Protein 4Z79 (pdb70)

Sequence (173 aa):
APSIFDDEPLERVKNNDPEEMTEEVNVNNSDDCITNNEILVRFTEALEFNTVVKKLFALANTRRADDHHVAFAIAIMLKANKKTITSLNLDSNHITGKGILAIFRALLQNNTLTELRFHNQRHICGGKKTEMMEIAKLLKENTTLLKLGYHFEELAGPRMTVTNLLSSRNMDKQRQKRLQEQRQAQ

Solvent-accessible surface area: 9555 Å² total; per-residue (Å²): 146,122,43,131,16,45,126,36,3,70,80,2,118,114,54,32,101,139,20,63,91,2,84,14,42,99,25,108,90,8,66,55,130,16,0,38,99,0,0,104,17,0,37,164,5,96,24,0,105,37,0,2,0,9,78,2,125,0,36,21,131,0,0,60,12,0,6,95,0,1,93,30,2,127,17,0,53,21,0,18,2,11,42,2,56,2,57,8,139,0,5,20,18,2,2,119,0,4,83,116,11,109,36,0,44,43,1,87,3,37,120,25,149,119,135,23,21,22,175,16,1,102,55,0,9,144,18,1,117,120,6,40,19,0,37,130,21,15,36,154,13,112,69,44,40,13,100,114,60,5,84,100,9,21,50,72,0,92,91,96,29,133,116,121,127,64,123,129,103,162,146,90,180

Organism: Homo sapiens (NCBI:txid9606)

CATH classification: 3.80.10.10

InterPro domains:
  IPR003124 WH2 domain [PF02205] (572-597)
  IPR003124 WH2 domain [PS51082] (574-593)
  IPR003124 WH2 domain [SM00246] (574-593)
  IPR004934 Tropomodulin [PF03250] (13-85)
  IPR004934 Tropomodulin [PTHR10901] (5-593)
  IPR032675 Leucine-rich repeat domain superfamily [G3DSA:3.80.10.10] (299-486)

GO terms:
  GO:0030016 myofibril (C, IDA)
  GO:0045010 actin nucleation (P, IDA)
  GO:0030838 positive regulation of actin filament polymerization (P, IDA)
  GO:0016020 membrane (C, TAS)
  GO:0005829 cytosol (C, TAS)

Radius of gyration: 16.51 Å; Cα contacts (8 Å, |Δi|>4): 316; chains: 1; bounding box: 48×23×50 Å

Nearest PDB structures (foldseek):
  4z79-assembly1_A  TM=1.006E+00  e=4.895E-31  Homo sapiens
  4z8g-assembly1_A  TM=9.640E-01  e=6.103E-24  Homo sapiens
  5wfn-assembly2_D  TM=9.658E-01  e=4.009E-21  Homo sapiens
  1io0-assembly1_A  TM=9.662E-01  e=2.633E-18  Gallus gallus
  4pki-assembly1_G  TM=9.624E-01  e=5.307E-17  Homo sapiens

B-factor: mean 19.29, std 11.88, range [5.64, 80.94]

Secondary structure (DSSP, 8-state):
---TTHHHHHHHHTT-TT--EEE-TT-TT--HHHHHHHHHHHTT-SS--EEE-TTS---HHHHHHHHHHHHH-SS--EEE-TTS---HHHHHHHHHHGGG-SS--EEE-TT-SS---HHHHHHHHHHHTT-S---EEE---SSHHHHHHHHHHHHHHHHHHHHHHHHHHHHT-

Structure (mmCIF, N/CA/C/O backbone):
data_4Z79
#
_entry.id   4Z79
#
_cell.length_a   49.019
_cell.length_b   52.192
_cell.length_c   75.890
_cell.angle_alpha   90.00
_cell.angle_beta   90.00
_cell.angle_gamma   90.00
#
_symmetry.space_group_name_H-M   'P 21 21 21'
#
loop_
_entity.id
_entity.type
_entity.pdbx_description
1 polymer 'Leiomodin-1 Actin-Binding Site 2 (ABS2)'
2 non-polymer GLYCEROL
3 non-polymer 'CHLORIDE ION'
4 non-polymer 'SODIUM ION'
5 water water
#
loop_
_atom_site.group_PDB
_atom_site.id
_atom_site.type_symbol
_atom_site.label_atom_id
_atom_site.label_alt_id
_atom_site.label_comp_id
_atom_site.label_asym_id
_atom_site.label_entity_id
_atom_site.label_seq_id
_atom_site.pdbx_PDB_ins_code
_atom_site.Cartn_x
_atom_site.Cartn_y
_atom_site.Cartn_z
_atom_site.occupancy
_atom_site.B_iso_or_equiv
_atom_site.auth_seq_id
_atom_site.auth_comp_id
_atom_site.auth_asym_id
_atom_site.auth_atom_id
_atom_site.pdbx_PDB_model_num
ATOM 1 N N . ALA A 1 16 ? -19.582 -18.012 -30.791 1.00 53.98 314 ALA A N 1
ATOM 2 C CA . ALA A 1 16 ? -18.896 -19.271 -31.064 1.00 50.51 314 ALA A CA 1
ATOM 3 C C . ALA A 1 16 ? -18.109 -19.731 -29.837 1.00 45.36 314 ALA A C 1
ATOM 4 O O . ALA A 1 16 ? -16.904 -19.488 -29.745 1.00 51.42 314 ALA A O 1
ATOM 10 N N . PRO A 1 17 ? -18.788 -20.398 -28.886 1.00 46.18 315 PRO A N 1
ATOM 11 C CA . PRO A 1 17 ? -18.140 -20.817 -27.633 1.00 42.24 315 PRO A CA 1
ATOM 12 C C . PRO A 1 17 ? -17.129 -21.944 -27.836 1.00 32.92 315 PRO A C 1
ATOM 13 O O . PRO A 1 17 ? -17.499 -22.998 -28.347 1.00 40.34 315 PRO A O 1
ATOM 24 N N . SER A 1 18 ? -15.879 -21.730 -27.437 1.00 27.14 316 SER A N 1
ATOM 25 C CA . SER A 1 18 ? -14.855 -22.756 -27.597 1.00 24.19 316 SER A CA 1
ATOM 26 C C . SER A 1 18 ? -14.827 -23.671 -26.377 1.00 24.50 316 SER A C 1
ATOM 27 O O . SER A 1 18 ? -15.493 -23.413 -25.378 1.00 16.79 316 SER A O 1
ATOM 35 N N . ILE A 1 19 ? -14.039 -24.736 -26.462 1.00 17.82 317 ILE A N 1
ATOM 36 C CA . ILE A 1 19 ? -13.886 -25.648 -25.351 1.00 12.99 317 ILE A CA 1
ATOM 37 C C . ILE A 1 19 ? -13.156 -25.000 -24.171 1.00 12.93 317 ILE A C 1
ATOM 38 O O . ILE A 1 19 ? -13.102 -25.577 -23.093 1.00 16.28 317 ILE A O 1
ATOM 54 N N . PHE A 1 20 ? -12.610 -23.806 -24.369 1.00 12.34 318 PHE A N 1
ATOM 55 C CA . PHE A 1 20 ? -11.897 -23.105 -23.293 1.00 10.90 318 PHE A CA 1
ATOM 56 C C . PHE A 1 20 ? -12.781 -22.140 -22.525 1.00 12.37 318 PHE A C 1
ATOM 57 O O . PHE A 1 20 ? -12.339 -21.539 -21.559 1.00 11.87 318 PHE A O 1
ATOM 74 N N . ASP A 1 21 ? -14.041 -22.032 -22.926 1.00 15.09 319 ASP A N 1
ATOM 75 C CA A ASP A 1 21 ? -14.926 -21.064 -22.303 0.36 14.94 319 ASP A CA 1
ATOM 76 C CA B ASP A 1 21 ? -14.987 -21.093 -22.333 0.64 14.80 319 ASP A CA 1
ATOM 77 C C . ASP A 1 21 ? -15.133 -21.338 -20.821 1.00 12.07 319 ASP A C 1
ATOM 78 O O . ASP A 1 21 ? -15.007 -20.418 -20.000 1.00 12.91 319 ASP A O 1
ATOM 95 N N . GLU A 1 22 ? -15.402 -22.584 -20.460 1.00 13.59 320 GLU A N 1
ATOM 96 C CA . GLU A 1 22 ? -15.651 -22.897 -19.053 1.00 14.89 320 GLU A CA 1
ATOM 97 C C . GLU A 1 22 ? -14.414 -22.688 -18.182 1.00 11.80 320 GLU A C 1
ATOM 98 O O . GLU A 1 22 ? -14.517 -22.026 -17.152 1.00 13.24 320 GLU A O 1
ATOM 110 N N . PRO A 1 23 ? -13.245 -23.232 -18.591 1.00 11.89 321 PRO A N 1
ATOM 111 C CA . PRO A 1 23 ? -12.089 -22.976 -17.725 1.00 13.59 321 PRO A CA 1
ATOM 112 C C . PRO A 1 23 ? -11.739 -21.501 -17.648 1.00 9.26 321 PRO A C 1
ATOM 113 O O . PRO A 1 23 ? -11.364 -21.037 -16.578 1.00 11.55 321 PRO A O 1
ATOM 124 N N . LEU A 1 24 ? -11.858 -20.770 -18.745 1.00 9.47 322 LEU A N 1
ATOM 125 C CA . LEU A 1 24 ? -11.591 -19.345 -18.703 1.00 11.38 322 LEU A CA 1
ATOM 126 C C . LEU A 1 24 ? -12.534 -18.657 -17.729 1.00 12.34 322 LEU A C 1
ATOM 127 O O . LEU A 1 24 ? -12.118 -17.861 -16.911 1.00 12.48 322 LEU A O 1
ATOM 143 N N . GLU A 1 25 ? -13.824 -18.973 -17.806 1.00 13.48 323 GLU A N 1
ATOM 144 C CA . GLU A 1 25 ? -14.764 -18.312 -16.916 1.00 13.90 323 GLU A CA 1
ATOM 145 C C . GLU A 1 25 ? -14.570 -18.737 -15.447 1.00 10.62 323 GLU A C 1
ATOM 146 O O . GLU A 1 25 ? -14.801 -17.940 -14.561 1.00 13.91 323 GLU A O 1
ATOM 158 N N . ARG A 1 26 ? -14.103 -19.949 -15.171 1.00 10.75 324 ARG A N 1
ATOM 159 C CA . ARG A 1 26 ? -13.742 -20.305 -13.806 1.00 10.56 324 ARG A CA 1
ATOM 160 C C . ARG A 1 26 ? -12.598 -19.437 -13.261 1.00 10.58 324 ARG A C 1
ATOM 161 O O . ARG A 1 26 ? -12.620 -19.017 -12.117 1.00 12.90 324 ARG A O 1
ATOM 182 N N . VAL A 1 27 ? -11.595 -19.177 -14.077 1.00 9.22 325 VAL A N 1
ATOM 183 C CA . VAL A 1 27 ? -10.550 -18.263 -13.654 1.00 9.85 325 VAL A CA 1
ATOM 184 C C . VAL A 1 27 ? -11.124 -16.866 -13.377 1.00 9.58 325 VAL A C 1
ATOM 185 O O . VAL A 1 27 ? -10.789 -16.207 -12.379 1.00 10.66 325 VAL A O 1
ATOM 198 N N . LYS A 1 28 ? -11.978 -16.398 -14.275 1.00 8.82 326 LYS A N 1
ATOM 199 C CA . LYS A 1 28 ? -12.549 -15.064 -14.150 1.00 9.13 326 LYS A CA 1
ATOM 200 C C . LYS A 1 28 ? -13.417 -14.923 -12.892 1.00 11.58 326 LYS A C 1
ATOM 201 O O . LYS A 1 28 ? -13.522 -13.827 -12.317 1.00 11.36 326 LYS A O 1
ATOM 220 N N . ASN A 1 29 ? -14.029 -16.036 -12.477 1.00 11.94 327 ASN A N 1
ATOM 221 C CA . ASN A 1 29 ? -14.864 -16.097 -11.276 1.00 12.00 327 ASN A CA 1
ATOM 222 C C . ASN A 1 29 ? -14.096 -16.330 -9.995 1.00 14.59 327 ASN A C 1
ATOM 223 O O . ASN A 1 29 ? -14.682 -16.389 -8.924 1.00 16.64 327 ASN A O 1
ATOM 234 N N . ASN A 1 30 ? -12.780 -16.471 -10.087 1.00 13.23 328 ASN A N 1
ATOM 235 C CA . ASN A 1 30 ? -11.972 -16.817 -8.916 1.00 13.96 328 ASN A CA 1
ATOM 236 C C . ASN A 1 30 ? -12.463 -18.108 -8.239 1.00 15.20 328 ASN A C 1
ATOM 237 O O . ASN A 1 30 ? -12.488 -18.218 -7.013 1.00 16.17 328 ASN A O 1
ATOM 248 N N . ASP A 1 31 ? -12.844 -19.071 -9.066 1.00 13.49 329 ASP A N 1
ATOM 249 C CA . ASP A 1 31 ? -13.292 -20.376 -8.601 1.00 15.90 329 ASP A CA 1
ATOM 250 C C . ASP A 1 31 ? -12.233 -20.947 -7.669 1.00 13.07 329 ASP A C 1
ATOM 251 O O . ASP A 1 31 ? -11.105 -21.172 -8.087 1.00 13.31 329 ASP A O 1
ATOM 260 N N . PRO A 1 32 ? -12.567 -21.151 -6.385 1.00 16.06 330 PRO A N 1
ATOM 261 C CA . PRO A 1 32 ? -11.559 -21.638 -5.438 1.00 18.23 330 PRO A CA 1
ATOM 262 C C . PRO A 1 32 ? -11.070 -23.054 -5.742 1.00 16.53 330 PRO A C 1
ATOM 263 O O . PRO A 1 32 ? -10.031 -23.445 -5.204 1.00 20.25 330 PRO A O 1
ATOM 274 N N . GLU A 1 33 ? -11.765 -23.802 -6.591 1.00 18.24 331 GLU A N 1
ATOM 275 C CA A GLU A 1 33 ? -11.314 -25.149 -6.931 0.46 20.76 331 GLU A CA 1
ATOM 276 C CA B GLU A 1 33 ? -11.308 -25.146 -6.931 0.54 20.80 331 GLU A CA 1
ATOM 277 C C . GLU A 1 33 ? -10.476 -25.145 -8.216 1.00 17.49 331 GLU A C 1
ATOM 278 O O . GLU A 1 33 ? -9.900 -26.172 -8.603 1.00 19.91 331 GLU A O 1
ATOM 299 N N . MET A 1 34 ? -10.358 -23.983 -8.859 1.00 14.99 332 MET A N 1
ATOM 300 C CA . MET A 1 34 ? -9.546 -23.866 -10.083 1.00 13.96 332 MET A CA 1
ATOM 301 C C . MET A 1 34 ? -8.133 -23.371 -9.708 1.00 13.06 332 MET A C 1
ATOM 302 O O . MET A 1 34 ? -7.833 -22.186 -9.765 1.00 12.80 332 MET A O 1
ATOM 316 N N . THR A 1 35 ? -7.295 -24.301 -9.279 1.00 13.33 333 THR A N 1
ATOM 317 C CA . THR A 1 35 ? -6.020 -23.973 -8.666 1.00 11.70 333 THR A CA 1
ATOM 318 C C . THR A 1 35 ? -4.892 -24.049 -9.668 1.00 9.57 333 THR A C 1
ATOM 319 O O . THR A 1 35 ? -3.749 -23.715 -9.349 1.00 11.74 333 THR A O 1
ATOM 330 N N . GLU A 1 36 ? -5.208 -24.489 -10.874 1.00 12.09 334 GLU A N 1
ATOM 331 C CA A GLU A 1 36 ? -4.213 -24.573 -11.946 0.52 14.30 334 GLU A CA 1
ATOM 332 C CA B GLU A 1 36 ? -4.215 -24.563 -11.937 0.48 14.37 334 GLU A CA 1
ATOM 333 C C . GLU A 1 36 ? -4.854 -24.233 -13.264 1.00 12.34 334 GLU A C 1
ATOM 334 O O . GLU A 1 36 ? -6.018 -24.536 -13.487 1.00 14.04 334 GLU A O 1
ATOM 355 N N . VAL A 1 37 ? -4.083 -23.625 -14.146 1.00 8.28 335 VAL A N 1
ATOM 356 C CA . VAL A 1 37 ? -4.478 -23.502 -15.531 1.00 7.76 335 VAL A CA 1
ATOM 357 C C . VAL A 1 37 ? -3.386 -24.233 -16.304 1.00 9.51 335 VAL A C 1
ATOM 358 O O . VAL A 1 37 ? -2.231 -23.769 -16.325 1.00 10.95 335 VAL A O 1
ATOM 371 N N . ASN A 1 38 ? -3.706 -25.422 -16.806 1.00 9.41 336 ASN A N 1
ATOM 372 C CA . ASN A 1 38 ? -2.747 -26.180 -17.621 1.00 6.86 336 ASN A CA 1
ATOM 373 C C . ASN A 1 38 ? -3.365 -26.462 -18.985 1.00 8.06 336 ASN A C 1
ATOM 374 O O . ASN A 1 38 ? -4.225 -27.330 -19.133 1.00 10.17 336 ASN A O 1
ATOM 385 N N . VAL A 1 39 ? -2.921 -25.695 -19.974 1.00 7.33 337 VAL A N 1
ATOM 386 C CA . VAL A 1 39 ? -3.386 -25.845 -21.331 1.00 8.73 337 VAL A CA 1
ATOM 387 C C . VAL A 1 39 ? -2.249 -26.363 -22.203 1.00 8.63 337 VAL A C 1
ATOM 388 O O . VAL A 1 39 ? -2.351 -26.283 -23.403 1.00 8.27 337 VAL A O 1
ATOM 401 N N . ASN A 1 40 ? -1.219 -26.951 -21.582 1.00 6.94 338 ASN A N 1
ATOM 402 C CA . ASN A 1 40 ? -0.109 -27.568 -22.347 1.00 7.74 338 ASN A CA 1
ATOM 403 C C . ASN A 1 40 ? -0.618 -28.414 -23.495 1.00 10.03 338 ASN A C 1
ATOM 404 O O . ASN A 1 40 ? -1.518 -29.216 -23.281 1.00 7.93 338 ASN A O 1
ATOM 415 N N . ASN A 1 41 ? -0.006 -28.264 -24.670 1.00 8.46 339 ASN A N 1
ATOM 416 C CA . ASN A 1 41 ? -0.228 -29.138 -25.819 1.00 8.19 339 ASN A CA 1
ATOM 417 C C . ASN A 1 41 ? -1.570 -28.934 -26.505 1.00 9.25 339 ASN A C 1
ATOM 418 O O . ASN A 1 41 ? -1.952 -29.696 -27.377 1.00 12.12 339 ASN A O 1
ATOM 429 N N . SER A 1 42 ? -2.283 -27.880 -26.151 1.00 8.83 340 SER A N 1
ATOM 430 C CA . SER A 1 42 ? -3.619 -27.678 -26.706 1.00 12.71 340 SER A CA 1
ATOM 431 C C . SER A 1 42 ? -3.542 -27.259 -28.170 1.00 15.09 340 SER A C 1
ATOM 432 O O . SER A 1 42 ? -3.235 -26.112 -28.487 1.00 17.07 340 SER A O 1
ATOM 440 N N A ASP A 1 43 ? -3.841 -28.190 -29.068 0.53 15.57 341 ASP A N 1
ATOM 441 N N B ASP A 1 43 ? -3.837 -28.189 -29.072 0.47 15.57 341 ASP A N 1
ATOM 442 C CA A ASP A 1 43 ? -3.774 -27.885 -30.484 0.53 18.41 341 ASP A CA 1
ATOM 443 C CA B ASP A 1 43 ? -3.778 -27.879 -30.492 0.47 18.42 341 ASP A CA 1
ATOM 444 C C A ASP A 1 43 ? -4.891 -26.906 -30.861 0.53 22.54 341 ASP A C 1
ATOM 445 C C B ASP A 1 43 ? -4.904 -26.915 -30.874 0.47 22.14 341 ASP A C 1
ATOM 446 O O A ASP A 1 43 ? -4.756 -26.165 -31.830 0.53 25.61 341 ASP A O 1
ATOM 447 O O B ASP A 1 43 ? -4.792 -26.192 -31.861 0.47 25.71 341 ASP A O 1
ATOM 464 N N . CYS A 1 44 ? -5.973 -26.899 -30.076 1.00 16.70 342 CYS A N 1
ATOM 465 C CA . CYS A 1 44 ? -7.151 -26.062 -30.359 1.00 21.06 342 CYS A CA 1
ATOM 466 C C . CYS A 1 44 ? -7.020 -24.615 -29.883 1.00 21.94 342 CYS A C 1
ATOM 467 O O . CYS A 1 44 ? -7.827 -23.756 -30.246 1.00 19.82 342 CYS A O 1
ATOM 476 N N . ILE A 1 45 ? -6.035 -24.336 -29.046 1.00 13.62 343 ILE A N 1
ATOM 477 C CA . ILE A 1 45 ? -5.966 -23.005 -28.445 1.00 12.09 343 ILE A CA 1
ATOM 478 C C . ILE A 1 45 ? -5.328 -21.997 -29.396 1.00 15.92 343 ILE A C 1
ATOM 479 O O . ILE A 1 45 ? -4.565 -22.338 -30.298 1.00 17.06 343 ILE A O 1
ATOM 495 N N . THR A 1 46 ? -5.648 -20.730 -29.185 1.00 14.14 344 THR A N 1
ATOM 496 C CA . THR A 1 46 ? -5.142 -19.643 -29.998 1.00 15.36 344 THR A CA 1
ATOM 497 C C . THR A 1 46 ? -4.407 -18.618 -29.150 1.00 14.15 344 THR A C 1
ATOM 498 O O . THR A 1 46 ? -4.539 -18.588 -27.934 1.00 12.26 344 THR A O 1
ATOM 509 N N . ASN A 1 47 ? -3.670 -17.731 -29.787 1.00 14.56 345 ASN A N 1
ATOM 510 C CA A ASN A 1 47 ? -2.932 -16.713 -29.026 0.69 15.44 345 ASN A CA 1
ATOM 511 C CA B ASN A 1 47 ? -2.937 -16.712 -29.067 0.31 16.48 345 ASN A CA 1
ATOM 512 C C . ASN A 1 47 ? -3.930 -15.776 -28.351 1.00 13.06 345 ASN A C 1
ATOM 513 O O . ASN A 1 47 ? -3.702 -15.332 -27.226 1.00 13.13 345 ASN A O 1
ATOM 532 N N . GLU A 1 48 ? -5.054 -15.494 -28.999 1.00 13.97 346 GLU A N 1
ATOM 533 C CA . GLU A 1 48 ? -6.071 -14.661 -28.365 1.00 12.21 346 GLU A CA 1
ATOM 534 C C . GLU A 1 48 ? -6.605 -15.313 -27.080 1.00 12.49 346 GLU A C 1
ATOM 535 O O . GLU A 1 48 ? -6.792 -14.634 -26.062 1.00 12.32 346 GLU A O 1
ATOM 547 N N . ILE A 1 49 ? -6.887 -16.614 -27.124 1.00 11.72 347 ILE A N 1
ATOM 548 C CA . ILE A 1 49 ? -7.374 -17.300 -25.930 1.00 10.24 347 ILE A CA 1
ATOM 549 C C . ILE A 1 49 ? -6.277 -17.324 -24.855 1.00 8.93 347 ILE A C 1
ATOM 550 O O . ILE A 1 49 ? -6.571 -17.151 -23.677 1.00 9.41 347 ILE A O 1
ATOM 566 N N . LEU A 1 50 ? -5.020 -17.548 -25.247 1.00 9.63 348 LEU A N 1
ATOM 567 C CA . LEU A 1 50 ? -3.940 -17.484 -24.259 1.00 8.22 348 LEU A CA 1
ATOM 568 C C . LEU A 1 50 ? -3.859 -16.102 -23.572 1.00 6.74 348 LEU A C 1
ATOM 569 O O . LEU A 1 50 ? -3.651 -16.007 -22.364 1.00 7.40 348 LEU A O 1
ATOM 585 N N . VAL A 1 51 ? -4.011 -15.037 -24.351 1.00 7.95 349 VAL A N 1
ATOM 586 C CA . VAL A 1 51 ? -4.041 -13.691 -23.774 1.00 7.97 349 VAL A CA 1
ATOM 587 C C . VAL A 1 51 ? -5.260 -13.513 -22.863 1.00 8.23 349 VAL A C 1
ATOM 588 O O . VAL A 1 51 ? -5.160 -12.892 -21.799 1.00 8.39 349 VAL A O 1
ATOM 601 N N . ARG A 1 52 ? -6.403 -14.054 -23.266 1.00 8.37 350 ARG A N 1
ATOM 602 C CA . ARG A 1 52 ? -7.582 -13.974 -22.400 1.00 9.76 350 ARG A CA 1
ATOM 603 C C . ARG A 1 52 ? -7.378 -14.672 -21.046 1.00 7.64 350 ARG A C 1
ATOM 604 O O . ARG A 1 52 ? -7.717 -14.129 -19.991 1.00 10.57 350 ARG A O 1
ATOM 625 N N . PHE A 1 53 ? -6.782 -15.864 -21.061 1.00 7.04 351 PHE A N 1
ATOM 626 C CA . PHE A 1 53 ? -6.426 -16.519 -19.814 1.00 6.67 351 PHE A CA 1
ATOM 627 C C . PHE A 1 53 ? -5.466 -15.649 -18.999 1.00 7.15 351 PHE A C 1
ATOM 628 O O . PHE A 1 53 ? -5.596 -15.531 -17.800 1.00 6.91 351 PHE A O 1
ATOM 645 N N . THR A 1 54 ? -4.474 -15.073 -19.669 1.00 6.13 352 THR A N 1
ATOM 646 C CA . THR A 1 54 ? -3.475 -14.253 -19.003 1.00 6.19 352 THR A CA 1
ATOM 647 C C . THR A 1 54 ? -4.104 -13.041 -18.330 1.00 6.06 352 THR A C 1
ATOM 648 O O . THR A 1 54 ? -3.846 -12.760 -17.159 1.00 7.45 352 THR A O 1
ATOM 659 N N . GLU A 1 55 ? -5.001 -12.363 -19.036 1.00 7.64 353 GLU A N 1
ATOM 660 C CA . GLU A 1 55 ? -5.640 -11.188 -18.450 1.00 9.97 353 GLU A CA 1
ATOM 661 C C . GLU A 1 55 ? -6.578 -11.586 -17.325 1.00 9.42 353 GLU A C 1
ATOM 662 O O . GLU A 1 55 ? -6.706 -10.849 -16.357 1.00 9.50 353 GLU A O 1
ATOM 674 N N . ALA A 1 56 ? -7.201 -12.751 -17.439 1.00 8.28 354 ALA A N 1
ATOM 675 C CA . ALA A 1 56 ? -8.061 -13.264 -16.390 1.00 8.46 354 ALA A CA 1
ATOM 676 C C . ALA A 1 56 ? -7.291 -13.600 -15.123 1.00 8.21 354 ALA A C 1
ATOM 677 O O . ALA A 1 56 ? -7.850 -13.683 -14.036 1.00 8.85 354 ALA A O 1
ATOM 684 N N . LEU A 1 57 ? -5.993 -13.826 -15.263 1.00 8.48 355 LEU A N 1
ATOM 685 C CA . LEU A 1 57 ? -5.174 -14.182 -14.124 1.00 6.98 355 LEU A CA 1
ATOM 686 C C . LEU A 1 57 ? -4.673 -12.968 -13.342 1.00 7.95 355 LEU A C 1
ATOM 687 O O . LEU A 1 57 ? -4.181 -13.117 -12.209 1.00 9.31 355 LEU A O 1
ATOM 703 N N . GLU A 1 58 ? -4.747 -11.762 -13.923 1.00 8.47 356 GLU A N 1
ATOM 704 C CA . GLU A 1 58 ? -4.157 -10.593 -13.269 1.00 8.59 356 GLU A CA 1
ATOM 705 C C . GLU A 1 58 ? -4.673 -10.414 -11.860 1.00 10.09 356 GLU A C 1
ATOM 706 O O . GLU A 1 58 ? -3.883 -10.194 -10.959 1.00 10.41 356 GLU A O 1
ATOM 718 N N . PHE A 1 59 ? -5.988 -10.556 -11.671 1.00 7.08 357 PHE A N 1
ATOM 719 C CA . PHE A 1 59 ? -6.582 -10.382 -10.365 1.00 8.43 357 PHE A CA 1
ATOM 720 C C . PHE A 1 59 ? -7.215 -11.665 -9.802 1.00 7.71 357 PHE A C 1
ATOM 721 O O . PHE A 1 59 ? -7.990 -11.635 -8.856 1.00 10.68 357 PHE A O 1
ATOM 738 N N . ASN A 1 60 ? -6.822 -12.799 -10.352 1.00 8.00 358 ASN A N 1
ATOM 739 C CA . ASN A 1 60 ? -7.177 -14.098 -9.790 1.00 8.43 358 ASN A CA 1
ATOM 740 C C . ASN A 1 60 ? -6.300 -14.384 -8.581 1.00 8.41 358 ASN A C 1
ATOM 741 O O . ASN A 1 60 ? -5.076 -14.157 -8.614 1.00 8.95 358 ASN A O 1
ATOM 752 N N . THR A 1 61 ? -6.908 -14.860 -7.494 1.00 8.56 359 THR A N 1
ATOM 753 C CA . THR A 1 61 ? -6.207 -15.083 -6.241 1.00 9.84 359 THR A CA 1
ATOM 754 C C . THR A 1 61 ? -6.173 -16.551 -5.813 1.00 9.32 359 THR A C 1
ATOM 755 O O . THR A 1 61 ? -5.899 -16.857 -4.643 1.00 12.12 359 THR A O 1
ATOM 766 N N . VAL A 1 62 ? -6.379 -17.451 -6.777 1.00 8.66 360 VAL A N 1
ATOM 767 C CA . VAL A 1 62 ? -6.454 -18.900 -6.525 1.00 8.94 360 VAL A CA 1
ATOM 768 C C . VAL A 1 62 ? -5.402 -19.700 -7.285 1.00 8.80 360 VAL A C 1
ATOM 769 O O . VAL A 1 62 ? -4.741 -20.590 -6.726 1.00 12.15 360 VAL A O 1
ATOM 782 N N . VAL A 1 63 ? -5.251 -19.410 -8.564 1.00 7.70 361 VAL A N 1
ATOM 783 C CA . VAL A 1 63 ? -4.401 -20.236 -9.424 1.00 7.10 361 VAL A CA 1
ATOM 784 C C . VAL A 1 63 ? -2.950 -20.158 -9.009 1.00 7.95 361 VAL A C 1
ATOM 785 O O . VAL A 1 63 ? -2.384 -19.074 -8.910 1.00 8.49 361 VAL A O 1
ATOM 798 N N . LYS A 1 64 ? -2.364 -21.327 -8.798 1.00 7.10 362 LYS A N 1
ATOM 799 C CA A LYS A 1 64 ? -0.957 -21.492 -8.441 0.54 8.81 362 LYS A CA 1
ATOM 800 C CA B LYS A 1 64 ? -0.971 -21.466 -8.445 0.46 7.95 362 LYS A CA 1
ATOM 801 C C . LYS A 1 64 ? 0.025 -21.804 -9.555 1.00 6.93 362 LYS A C 1
ATOM 802 O O . LYS A 1 64 ? 1.216 -21.558 -9.440 1.00 7.72 362 LYS A O 1
ATOM 837 N N . LEU A 1 65 ? -0.512 -22.367 -10.625 1.00 8.67 363 LEU A N 1
ATOM 838 C CA . LEU A 1 65 ? 0.253 -22.820 -11.775 1.00 9.32 363 LEU A CA 1
ATOM 839 C C . LEU A 1 65 ? -0.390 -22.319 -13.048 1.00 7.06 363 LEU A C 1
ATOM 840 O O . LEU A 1 65 ? -1.582 -22.516 -13.240 1.00 8.91 363 LEU A O 1
ATOM 856 N N . PHE A 1 66 ? 0.395 -21.685 -13.913 1.00 5.64 364 PHE A N 1
ATOM 857 C CA . PHE A 1 66 ? -0.033 -21.374 -15.278 1.00 6.93 364 PHE A CA 1
ATOM 858 C C . PHE A 1 66 ? 0.914 -22.080 -16.212 1.00 7.81 364 PHE A C 1
ATOM 859 O O . PHE A 1 66 ? 2.076 -21.722 -16.305 1.00 6.84 364 PHE A O 1
ATOM 876 N N . ALA A 1 67 ? 0.407 -23.115 -16.874 1.00 6.68 365 ALA A N 1
ATOM 877 C CA . ALA A 1 67 ? 1.216 -23.929 -17.786 1.00 5.74 365 ALA A CA 1
ATOM 878 C C . ALA A 1 67 ? 0.613 -23.852 -19.183 1.00 6.37 365 ALA A C 1
ATOM 879 O O . ALA A 1 67 ? -0.585 -24.126 -19.360 1.00 5.97 365 ALA A O 1
ATOM 886 N N . LEU A 1 68 ? 1.416 -23.411 -20.153 1.00 6.97 366 LEU A N 1
ATOM 887 C CA . LEU A 1 68 ? 0.960 -23.232 -21.531 1.00 6.01 366 LEU A CA 1
ATOM 888 C C . LEU A 1 68 ? 2.072 -23.657 -22.470 1.00 7.65 366 LEU A C 1
ATOM 889 O O . LEU A 1 68 ? 2.323 -23.029 -23.512 1.00 7.03 366 LEU A O 1
ATOM 905 N N . ALA A 1 69 ? 2.757 -24.721 -22.064 1.00 8.54 367 ALA A N 1
ATOM 906 C CA . ALA A 1 69 ? 3.800 -25.299 -22.900 1.00 7.24 367 ALA A CA 1
ATOM 907 C C . ALA A 1 69 ? 3.198 -25.787 -24.220 1.00 8.38 367 ALA A C 1
ATOM 908 O O . ALA A 1 69 ? 2.096 -26.337 -24.240 1.00 8.43 367 ALA A O 1
ATOM 915 N N . ASN A 1 70 ? 3.930 -25.638 -25.314 1.00 8.49 368 ASN A N 1
ATOM 916 C CA . ASN A 1 70 ? 3.559 -26.271 -26.587 1.00 8.69 368 ASN A CA 1
ATOM 917 C C . ASN A 1 70 ? 2.166 -25.874 -27.047 1.00 10.81 368 ASN A C 1
ATOM 918 O O . ASN A 1 70 ? 1.332 -26.732 -27.421 1.00 8.89 368 ASN A O 1
ATOM 929 N N . THR A 1 71 ? 1.931 -24.569 -26.996 1.00 7.60 369 THR A N 1
ATOM 930 C CA . THR A 1 71 ? 0.680 -23.952 -27.446 1.00 8.46 369 THR A CA 1
ATOM 931 C C . THR A 1 71 ? 0.846 -22.912 -28.556 1.00 12.27 369 THR A C 1
ATOM 932 O O . THR A 1 71 ? -0.113 -22.178 -28.822 1.00 12.10 369 THR A O 1
ATOM 943 N N . ARG A 1 72 ? 2.036 -22.850 -29.159 1.00 10.53 370 ARG A N 1
ATOM 944 C CA A ARG A 1 72 ? 2.397 -21.844 -30.161 0.40 11.21 370 ARG A CA 1
ATOM 945 C CA B ARG A 1 72 ? 2.404 -21.850 -30.163 0.60 10.76 370 ARG A CA 1
ATOM 946 C C . ARG A 1 72 ? 2.401 -20.426 -29.609 1.00 10.89 370 ARG A C 1
ATOM 947 O O . ARG A 1 72 ? 2.265 -19.461 -30.361 1.00 13.24 370 ARG A O 1
ATOM 988 N N . ALA A 1 73 ? 2.569 -20.303 -28.296 1.00 10.28 371 ALA A N 1
ATOM 989 C CA . ALA A 1 73 ? 2.609 -18.999 -27.657 1.00 8.85 371 ALA A CA 1
ATOM 990 C C . ALA A 1 73 ? 3.747 -18.182 -28.240 1.00 10.69 371 ALA A C 1
ATOM 991 O O . ALA A 1 73 ? 4.837 -18.699 -28.469 1.00 11.01 371 ALA A O 1
ATOM 998 N N . ASP A 1 74 ? 3.478 -16.903 -28.467 1.00 10.86 372 ASP A N 1
ATOM 999 C CA . ASP A 1 74 ? 4.482 -16.035 -29.058 1.00 10.65 372 ASP A CA 1
ATOM 1000 C C . ASP A 1 74 ? 4.834 -14.858 -28.141 1.00 11.96 372 ASP A C 1
ATOM 1001 O O . ASP A 1 74 ? 4.439 -14.810 -26.971 1.00 9.77 372 ASP A O 1
ATOM 1010 N N . ASP A 1 75 ? 5.637 -13.935 -28.643 1.00 14.01 373 ASP A N 1
ATOM 1011 C CA . ASP A 1 75 ? 6.046 -12.815 -27.812 1.00 11.59 373 ASP A CA 1
ATOM 1012 C C . ASP A 1 75 ? 4.857 -11.997 -27.313 1.00 10.14 373 ASP A C 1
ATOM 1013 O O . ASP A 1 75 ? 4.911 -11.445 -26.209 1.00 11.24 373 ASP A O 1
ATOM 1022 N N . HIS A 1 76 ? 3.778 -11.924 -28.072 1.00 12.68 374 HIS A N 1
ATOM 1023 C CA A HIS A 1 76 ? 2.632 -11.140 -27.625 0.53 13.51 374 HIS A CA 1
ATOM 1024 C CA B HIS A 1 76 ? 2.609 -11.167 -27.661 0.47 14.40 374 HIS A CA 1
ATOM 1025 C C . HIS A 1 76 ? 2.027 -11.769 -26.384 1.00 10.52 374 HIS A C 1
ATOM 1026 O O . HIS A 1 76 ? 1.632 -11.054 -25.473 1.00 10.43 374 HIS A O 1
ATOM 1053 N N . VAL A 1 77 ? 2.012 -13.103 -26.334 1.00 7.96 375 VAL A N 1
ATOM 1054 C CA . VAL A 1 77 ? 1.525 -13.776 -25.152 1.00 7.41 375 VAL A CA 1
ATOM 1055 C C . VAL A 1 77 ? 2.515 -13.517 -24.007 1.00 9.67 375 VAL A C 1
ATOM 1056 O O . VAL A 1 77 ? 2.105 -13.229 -22.885 1.00 7.20 375 VAL A O 1
ATOM 1069 N N . ALA A 1 78 ? 3.822 -13.593 -24.276 1.00 9.09 376 ALA A N 1
ATOM 1070 C CA . ALA A 1 78 ? 4.790 -13.352 -23.220 1.00 7.18 376 ALA A CA 1
ATOM 1071 C C . ALA A 1 78 ? 4.669 -11.935 -22.673 1.00 6.32 376 ALA A C 1
ATOM 1072 O O . ALA A 1 78 ? 4.829 -11.728 -21.481 1.00 7.46 376 ALA A O 1
ATOM 1079 N N . PHE A 1 79 ? 4.401 -10.949 -23.534 1.00 9.04 377 PHE A N 1
ATOM 1080 C CA . PHE A 1 79 ? 4.256 -9.587 -23.051 1.00 8.79 377 PHE A CA 1
ATOM 1081 C C . PHE A 1 79 ? 3.048 -9.475 -22.108 1.00 8.05 377 PHE A C 1
ATOM 1082 O O . PHE A 1 79 ? 3.096 -8.798 -21.083 1.00 9.48 377 PHE A O 1
ATOM 1099 N N . ALA A 1 80 ? 1.959 -10.129 -22.496 1.00 7.95 378 ALA A N 1
ATOM 1100 C CA . ALA A 1 80 ? 0.775 -10.148 -21.658 1.00 8.14 378 ALA A CA 1
ATOM 1101 C C . ALA A 1 80 ? 1.084 -10.767 -20.304 1.00 6.09 378 ALA A C 1
ATOM 1102 O O . ALA A 1 80 ? 0.649 -10.297 -19.240 1.00 5.93 378 ALA A O 1
ATOM 1109 N N . ILE A 1 81 ? 1.832 -11.863 -20.348 1.00 6.21 379 ILE A N 1
ATOM 1110 C CA . ILE A 1 81 ? 2.221 -12.531 -19.115 1.00 6.76 379 ILE A CA 1
ATOM 1111 C C . ILE A 1 81 ? 3.104 -11.642 -18.228 1.00 6.06 379 ILE A C 1
ATOM 1112 O O . ILE A 1 81 ? 2.970 -11.623 -16.986 1.00 5.93 379 ILE A O 1
ATOM 1128 N N . ALA A 1 82 ? 4.047 -10.942 -18.851 1.00 6.84 380 ALA A N 1
ATOM 1129 C CA . ALA A 1 82 ? 4.872 -9.989 -18.096 1.00 7.96 380 ALA A CA 1
ATOM 1130 C C . ALA A 1 82 ? 4.016 -8.966 -17.361 1.00 7.96 380 ALA A C 1
ATOM 1131 O O . ALA A 1 82 ? 4.215 -8.699 -16.187 1.00 7.18 380 ALA A O 1
ATOM 1138 N N . ILE A 1 83 ? 3.030 -8.405 -18.042 1.00 6.19 381 ILE A N 1
ATOM 1139 C CA . ILE A 1 83 ? 2.111 -7.451 -17.408 1.00 7.25 381 ILE A CA 1
ATOM 1140 C C . ILE A 1 83 ? 1.367 -8.130 -16.252 1.00 6.14 381 ILE A C 1
ATOM 1141 O O . ILE A 1 83 ? 1.232 -7.574 -15.162 1.00 6.98 381 ILE A O 1
ATOM 1157 N N . MET A 1 84 ? 0.881 -9.336 -16.511 1.00 6.60 382 MET A N 1
ATOM 1158 C CA . MET A 1 84 ? 0.124 -10.078 -15.506 1.00 6.71 382 MET A CA 1
ATOM 1159 C C . MET A 1 84 ? 0.982 -10.368 -14.268 1.00 6.49 382 MET A C 1
ATOM 1160 O O . MET A 1 84 ? 0.515 -10.291 -13.151 1.00 6.89 382 MET A O 1
ATOM 1174 N N . LEU A 1 85 ? 2.251 -10.697 -14.452 1.00 6.69 383 LEU A N 1
ATOM 1175 C CA . LEU A 1 85 ? 3.100 -11.014 -13.296 1.00 7.87 383 LEU A CA 1
ATOM 1176 C C . LEU A 1 85 ? 3.316 -9.823 -12.345 1.00 7.23 383 LEU A C 1
ATOM 1177 O O . LEU A 1 85 ? 3.679 -10.013 -11.185 1.00 6.97 383 LEU A O 1
ATOM 1193 N N . LYS A 1 86 ? 3.107 -8.606 -12.835 1.00 5.98 384 LYS A N 1
ATOM 1194 C CA . LYS A 1 86 ? 3.212 -7.424 -11.996 1.00 6.34 384 LYS A CA 1
ATOM 1195 C C . LYS A 1 86 ? 2.006 -7.263 -11.095 1.00 6.44 384 LYS A C 1
ATOM 1196 O O . LYS A 1 86 ? 2.105 -6.645 -10.058 1.00 8.02 384 LYS A O 1
ATOM 1215 N N . ALA A 1 87 ? 0.876 -7.865 -11.470 1.00 6.91 385 ALA A N 1
ATOM 1216 C CA . ALA A 1 87 ? -0.337 -7.818 -10.641 1.00 9.71 385 ALA A CA 1
ATOM 1217 C C . ALA A 1 87 ? -0.527 -9.054 -9.775 1.00 8.40 385 ALA A C 1
ATOM 1218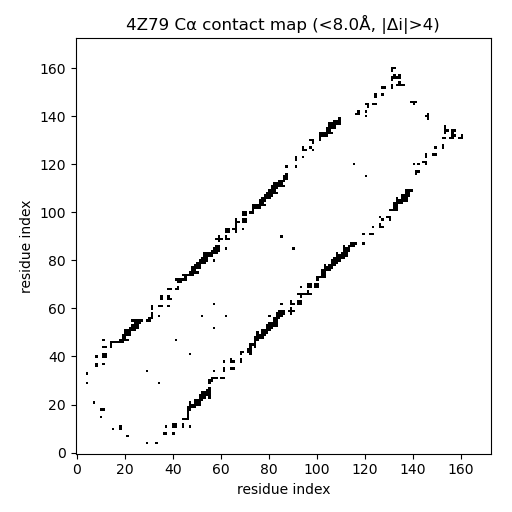 O O . ALA A 1 87 ? -1.091 -8.984 -8.663 1.00 9.59 385 ALA A O 1
ATOM 1225 N N . ASN A 1 88 ? -0.132 -10.197 -10.307 1.00 6.53 386 ASN A N 1
ATOM 1226 C CA . ASN A 1 88 ? -0.505 -11.471 -9.711 1.00 6.74 386 ASN A CA 1
ATOM 1227 C C . ASN A 1 88 ? 0.485 -11.876 -8.645 1.00 6.21 386 ASN A C 1
ATOM 1228 O O . ASN A 1 88 ? 1.704 -11.891 -8.902 1.00 8.18 386 ASN A O 1
ATOM 1239 N N . LYS A 1 89 ? -0.041 -12.172 -7.449 1.00 9.60 387 LYS A N 1
ATOM 1240 C CA A LYS A 1 89 ? 0.742 -12.488 -6.255 0.54 7.72 387 LYS A CA 1
ATOM 1241 C CA B LYS A 1 89 ? 0.811 -12.522 -6.306 0.46 10.75 387 LYS A CA 1
ATOM 1242 C C . LYS A 1 89 ? 0.529 -13.938 -5.823 1.00 10.38 387 LYS A C 1
ATOM 1243 O O . LYS A 1 89 ? 0.878 -14.313 -4.687 1.00 13.20 387 LYS A O 1
ATOM 1280 N N . THR A 1 90 ? -0.066 -14.739 -6.694 1.00 7.84 388 THR A N 1
ATOM 1281 C CA . THR A 1 90 ? -0.536 -16.074 -6.346 1.00 7.12 388 THR A CA 1
ATOM 1282 C C . THR A 1 90 ? 0.142 -17.193 -7.157 1.00 8.60 388 THR A C 1
ATOM 1283 O O . THR A 1 90 ? 0.468 -18.258 -6.602 1.00 11.12 388 THR A O 1
ATOM 1294 N N . ILE A 1 91 ? 0.362 -16.965 -8.454 1.00 7.22 389 ILE A N 1
ATOM 1295 C CA . ILE A 1 91 ? 1.017 -17.965 -9.282 1.00 6.91 389 ILE A CA 1
ATOM 1296 C C . ILE A 1 91 ? 2.461 -18.160 -8.837 1.00 6.54 389 ILE A C 1
ATOM 1297 O O . ILE A 1 91 ? 3.235 -17.213 -8.765 1.00 8.58 389 ILE A O 1
ATOM 1313 N N . THR A 1 92 ? 2.819 -19.409 -8.532 1.00 7.95 390 THR A N 1
ATOM 1314 C CA . THR A 1 92 ? 4.193 -19.700 -8.183 1.00 6.97 390 THR A CA 1
ATOM 1315 C C . THR A 1 92 ? 4.970 -20.407 -9.272 1.00 7.33 390 THR A C 1
ATOM 1316 O O . THR A 1 92 ? 6.208 -20.382 -9.214 1.00 8.22 390 THR A O 1
ATOM 1327 N N . SER A 1 93 ? 4.291 -20.981 -10.271 1.00 7.48 391 SER A N 1
ATOM 1328 C CA . SER A 1 93 ? 4.971 -21.721 -11.324 1.00 8.04 391 SER A CA 1
ATOM 1329 C C . SER A 1 93 ? 4.396 -21.365 -12.687 1.00 8.04 391 SER A C 1
ATOM 1330 O O . SER A 1 93 ? 3.196 -21.339 -12.843 1.00 6.83 391 SER A O 1
ATOM 1338 N N . LEU A 1 94 ? 5.277 -21.117 -13.649 1.00 7.67 392 LEU A N 1
ATOM 1339 C CA . LEU A 1 94 ? 4.906 -20.679 -14.991 1.00 7.60 392 LEU A CA 1
ATOM 1340 C C . LEU A 1 94 ? 5.683 -21.514 -15.996 1.00 6.62 392 LEU A C 1
ATOM 1341 O O . LEU A 1 94 ? 6.919 -21.501 -15.957 1.00 7.92 392 LEU A O 1
ATOM 1357 N N . ASN A 1 95 ? 4.961 -22.242 -16.858 1.00 6.59 393 ASN A N 1
ATOM 1358 C CA . ASN A 1 95 ? 5.588 -23.132 -17.848 1.00 6.70 393 ASN A CA 1
ATOM 1359 C C . ASN A 1 95 ? 5.330 -22.585 -19.233 1.00 7.64 393 ASN A C 1
ATOM 1360 O O . ASN A 1 95 ? 4.184 -22.637 -19.711 1.00 8.18 393 ASN A O 1
ATOM 1371 N N . LEU A 1 96 ? 6.395 -22.079 -19.864 1.00 7.56 394 LEU A N 1
ATOM 1372 C CA . LEU A 1 96 ? 6.369 -21.545 -21.225 1.00 6.83 394 LEU A CA 1
ATOM 1373 C C . LEU A 1 96 ? 7.129 -22.396 -22.241 1.00 7.34 394 LEU A C 1
ATOM 1374 O O . LEU A 1 96 ? 7.370 -21.931 -23.359 1.00 9.18 394 LEU A O 1
ATOM 1390 N N . ASP A 1 97 ? 7.451 -23.626 -21.867 1.00 9.19 395 ASP A N 1
ATOM 1391 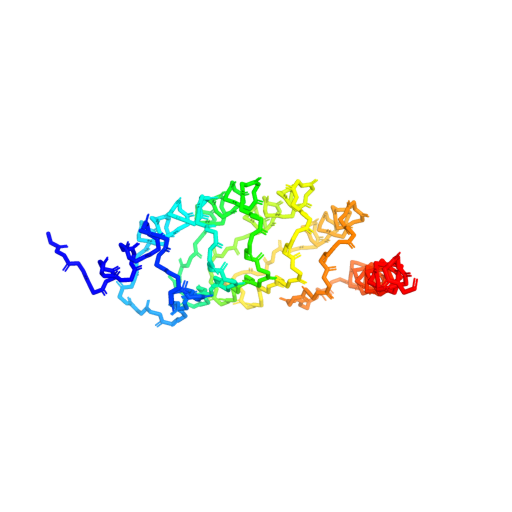C CA . ASP A 1 97 ? 8.245 -24.515 -22.725 1.00 8.41 395 ASP A CA 1
ATOM 1392 C C . ASP A 1 97 ? 7.654 -24.699 -24.106 1.00 9.56 395 ASP A C 1
ATOM 1393 O O . ASP A 1 97 ? 6.455 -24.643 -24.307 1.00 8.49 395 ASP A O 1
ATOM 1402 N N . SER A 1 98 ? 8.538 -24.931 -25.065 1.00 9.66 396 SER A N 1
ATOM 1403 C CA . SER A 1 98 ? 8.120 -25.513 -26.348 1.00 9.82 396 SER A CA 1
ATOM 1404 C C . SER A 1 98 ? 7.195 -24.622 -27.172 1.00 10.28 396 SER A C 1
ATOM 1405 O O . SER A 1 98 ? 6.286 -25.133 -27.852 1.00 10.19 396 SER A O 1
ATOM 1413 N N . ASN A 1 99 ? 7.440 -23.308 -27.122 1.00 10.17 397 ASN A N 1
ATOM 1414 C CA . ASN A 1 99 ? 6.622 -22.316 -27.784 1.00 9.16 397 ASN A CA 1
ATOM 1415 C C . ASN A 1 99 ? 7.440 -21.548 -28.819 1.00 13.62 397 ASN A C 1
ATOM 1416 O O . ASN A 1 99 ? 8.446 -22.058 -29.286 1.00 11.92 397 ASN A O 1
ATOM 1427 N N . HIS A 1 100 ? 6.952 -20.378 -29.210 1.00 12.27 398 HIS A N 1
ATOM 1428 C CA . HIS A 1 100 ? 7.552 -1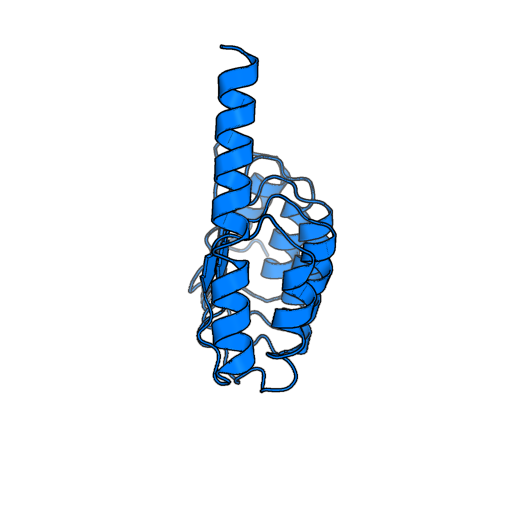9.561 -30.245 1.00 15.33 398 HIS A CA 1
ATOM 1429 C C . HIS A 1 100 ? 8.055 -18.248 -29.671 1.00 14.98 398 HIS A C 1
ATOM 1430 O O . HIS A 1 100 ? 8.016 -17.246 -30.367 1.00 17.34 398 HIS A O 1
ATOM 1444 N N . ILE A 1 101 ? 8.459 -18.231 -28.399 1.00 11.55 399 ILE A N 1
ATOM 1445 C CA . ILE A 1 101 ? 8.808 -16.994 -27.720 1.00 12.45 399 ILE A CA 1
ATOM 1446 C C . ILE A 1 101 ? 10.268 -16.682 -28.004 1.00 10.44 399 ILE A C 1
ATOM 1447 O O . ILE A 1 101 ? 11.098 -17.601 -28.000 1.00 13.46 399 ILE A O 1
ATOM 1463 N N . THR A 1 102 ? 10.575 -15.413 -28.286 1.00 11.74 400 THR A N 1
ATOM 1464 C CA . THR A 1 102 ? 11.954 -15.004 -28.572 1.00 12.41 400 THR A CA 1
ATOM 1465 C C . THR A 1 102 ? 12.587 -14.346 -27.353 1.00 12.98 400 THR A C 1
ATOM 1466 O O . THR A 1 102 ? 11.949 -14.192 -26.305 1.00 11.83 400 THR A O 1
ATOM 1477 N N . GLY A 1 103 ? 13.848 -13.943 -27.479 1.00 14.52 401 GLY A N 1
ATOM 1478 C CA . GLY A 1 103 ? 14.494 -13.206 -26.416 1.00 15.69 401 GLY A CA 1
ATOM 1479 C C . GLY A 1 103 ? 13.695 -11.990 -25.976 1.00 12.99 401 GLY A C 1
ATOM 1480 O O . GLY A 1 103 ? 13.757 -11.596 -24.801 1.00 14.21 401 GLY A O 1
ATOM 1484 N N . LYS A 1 104 ? 12.940 -11.374 -26.878 1.00 12.63 402 LYS A N 1
ATOM 1485 C CA . LYS A 1 104 ? 12.185 -10.187 -26.518 1.00 13.19 402 LYS A CA 1
ATOM 1486 C C . LYS A 1 104 ? 11.132 -10.520 -25.473 1.00 12.49 402 LYS A C 1
ATOM 1487 O O . LYS A 1 104 ? 10.960 -9.784 -24.482 1.00 13.75 402 LYS A O 1
ATOM 1506 N N . GLY A 1 105 ? 10.422 -11.614 -25.709 1.00 12.69 403 GLY A N 1
ATOM 1507 C CA . GLY A 1 105 ? 9.402 -12.037 -24.768 1.00 12.87 403 GLY A CA 1
ATOM 1508 C C . GLY A 1 105 ? 9.979 -12.483 -23.446 1.00 9.37 403 GLY A C 1
ATOM 1509 O O . GLY A 1 105 ? 9.434 -12.178 -22.389 1.00 9.39 403 GLY A O 1
ATOM 1513 N N . ILE A 1 106 ? 11.066 -13.236 -23.496 1.00 11.28 404 ILE A N 1
ATOM 1514 C CA . ILE A 1 106 ? 11.704 -13.724 -22.288 1.00 8.94 404 ILE A CA 1
ATOM 1515 C C . ILE A 1 106 ? 12.226 -12.546 -21.462 1.00 8.53 404 ILE A C 1
ATOM 1516 O O . ILE A 1 106 ? 12.050 -12.500 -20.250 1.00 9.65 404 ILE A O 1
ATOM 1532 N N . LEU A 1 107 ? 12.873 -11.584 -22.110 1.00 10.93 405 LEU A N 1
ATOM 1533 C CA . LEU A 1 107 ? 13.365 -10.444 -21.340 1.00 11.19 405 LEU A CA 1
ATOM 1534 C C . LEU A 1 107 ? 12.234 -9.603 -20.728 1.00 9.14 405 LEU A C 1
ATOM 1535 O O . LEU A 1 107 ? 12.388 -9.046 -19.628 1.00 11.13 405 LEU A O 1
ATOM 1551 N N . ALA A 1 108 ? 11.098 -9.498 -21.408 1.00 9.24 406 ALA A N 1
ATOM 1552 C CA . ALA A 1 108 ? 9.971 -8.779 -20.820 1.00 10.70 406 ALA A CA 1
ATOM 1553 C C . ALA A 1 108 ? 9.551 -9.432 -19.503 1.00 9.24 406 ALA A C 1
ATOM 1554 O O . ALA A 1 108 ? 9.228 -8.742 -18.538 1.00 8.46 406 ALA A O 1
ATOM 1561 N N . ILE A 1 109 ? 9.553 -10.757 -19.485 1.00 8.84 407 ILE A N 1
ATOM 1562 C CA . ILE A 1 109 ? 9.183 -11.461 -18.285 1.00 6.93 407 ILE A CA 1
ATOM 1563 C C . ILE A 1 109 ? 10.235 -11.255 -17.205 1.00 9.38 407 ILE A C 1
ATOM 1564 O O . ILE A 1 109 ? 9.889 -11.003 -16.063 1.00 8.14 407 ILE A O 1
ATOM 1580 N N . PHE A 1 110 ? 11.531 -11.316 -17.533 1.00 8.90 408 PHE A N 1
ATOM 1581 C CA . PHE A 1 110 ? 12.506 -11.077 -16.476 1.00 10.45 408 PHE A CA 1
ATOM 1582 C C . PHE A 1 110 ? 12.466 -9.639 -15.972 1.00 10.07 408 PHE A C 1
ATOM 1583 O O . PHE A 1 110 ? 12.707 -9.397 -14.794 1.00 9.94 408 PHE A O 1
ATOM 1600 N N . ARG A 1 111 ? 12.129 -8.689 -16.831 1.00 8.15 409 ARG A N 1
ATOM 1601 C CA . ARG A 1 111 ? 11.914 -7.332 -16.343 1.00 9.53 409 ARG A CA 1
ATOM 1602 C C . ARG A 1 111 ? 10.719 -7.258 -15.401 1.00 9.26 409 ARG A C 1
ATOM 1603 O O . ARG A 1 111 ? 10.743 -6.549 -14.411 1.00 9.30 409 ARG A O 1
ATOM 1624 N N . ALA A 1 112 ? 9.653 -7.992 -15.706 1.00 7.54 410 ALA A N 1
ATOM 1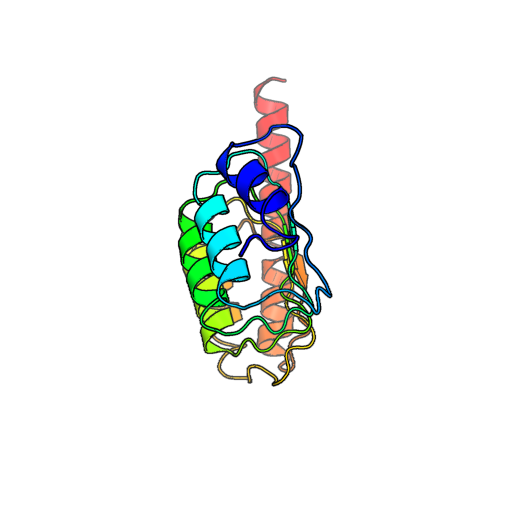625 C CA . ALA A 1 112 ? 8.515 -8.038 -14.787 1.00 9.30 410 ALA A CA 1
ATOM 1626 C C . ALA A 1 112 ? 8.858 -8.654 -13.438 1.00 9.88 410 ALA A C 1
ATOM 1627 O O . ALA A 1 112 ? 8.274 -8.308 -12.415 1.00 9.23 410 ALA A O 1
ATOM 1634 N N . LEU A 1 113 ? 9.843 -9.547 -13.425 1.00 9.00 411 LEU A N 1
ATOM 1635 C CA . LEU A 1 113 ? 10.253 -10.207 -12.202 1.00 7.92 411 LEU A CA 1
ATOM 1636 C C . LEU A 1 113 ? 11.021 -9.237 -11.279 1.00 10.53 411 LEU A C 1
ATOM 1637 O O . LEU A 1 113 ? 11.246 -9.547 -10.101 1.00 11.38 411 LEU A O 1
ATOM 1653 N N . LEU A 1 114 ? 11.353 -8.039 -11.777 1.00 9.27 412 LEU A N 1
ATOM 1654 C CA . LEU A 1 114 ? 11.805 -6.966 -10.895 1.00 8.93 412 LEU A CA 1
ATOM 1655 C C . LEU A 1 114 ? 10.682 -6.449 -10.005 1.00 10.38 412 LEU A C 1
ATOM 1656 O O . LEU A 1 114 ? 10.948 -5.739 -9.033 1.00 12.64 412 LEU A O 1
ATOM 1672 N N . GLN A 1 115 ? 9.432 -6.791 -10.330 1.00 8.70 413 GLN A N 1
ATOM 1673 C CA . GLN A 1 115 ? 8.254 -6.292 -9.618 1.00 9.86 413 GLN A CA 1
ATOM 1674 C C . GLN A 1 115 ? 7.332 -7.442 -9.250 1.00 11.35 413 GLN A C 1
ATOM 1675 O O . GLN A 1 115 ? 6.102 -7.279 -9.160 1.00 11.07 413 GLN A O 1
ATOM 1689 N N . ASN A 1 116 ? 7.926 -8.610 -9.024 1.00 7.85 414 ASN A N 1
ATOM 1690 C CA . ASN A 1 116 ? 7.183 -9.790 -8.603 1.00 8.83 414 ASN A CA 1
ATOM 1691 C C . ASN A 1 116 ? 8.063 -10.538 -7.615 1.00 8.16 414 ASN A C 1
ATOM 1692 O O . ASN A 1 116 ? 9.256 -10.805 -7.908 1.00 11.54 414 ASN A O 1
ATOM 1703 N N . ASN A 1 117 ? 7.515 -10.835 -6.433 1.00 8.76 415 ASN A N 1
ATOM 1704 C CA . ASN A 1 117 ? 8.264 -11.595 -5.433 1.00 8.56 415 ASN A CA 1
ATOM 1705 C C . ASN A 1 117 ? 7.578 -12.885 -5.013 1.00 8.78 415 ASN A C 1
ATOM 1706 O O . ASN A 1 117 ? 7.814 -13.410 -3.926 1.00 11.22 415 ASN A O 1
ATOM 1717 N N . THR A 1 118 ? 6.733 -13.426 -5.891 1.00 7.73 416 THR A N 1
ATOM 1718 C CA . THR A 1 118 ? 5.955 -14.614 -5.580 1.00 7.13 416 THR A CA 1
ATOM 1719 C C . THR A 1 118 ? 6.181 -15.774 -6.560 1.00 8.19 416 THR A C 1
ATOM 1720 O O . THR A 1 118 ? 5.998 -16.914 -6.191 1.00 8.89 416 THR A O 1
ATOM 1731 N N . LEU A 1 119 ? 6.528 -15.495 -7.814 1.00 6.62 417 LEU A N 1
ATOM 1732 C CA . LEU A 1 119 ? 6.829 -16.577 -8.751 1.00 6.53 417 LEU A CA 1
ATOM 1733 C C . LEU A 1 119 ? 8.131 -17.246 -8.349 1.00 8.95 417 LEU A C 1
ATOM 1734 O O . LEU A 1 119 ? 9.158 -16.586 -8.249 1.00 8.82 417 LEU A O 1
ATOM 1750 N N . THR A 1 120 ? 8.086 -18.560 -8.125 1.00 7.47 418 THR A N 1
ATOM 1751 C CA . THR A 1 120 ? 9.324 -19.266 -7.742 1.00 7.99 418 THR A CA 1
ATOM 1752 C C . THR A 1 120 ? 9.871 -20.177 -8.827 1.00 8.09 418 THR A C 1
ATOM 1753 O O . THR A 1 120 ? 11.054 -20.548 -8.751 1.00 9.48 418 THR A O 1
ATOM 1764 N N . GLU A 1 121 ? 9.062 -20.523 -9.827 1.00 8.13 419 GLU A N 1
ATOM 1765 C CA . GLU A 1 121 ? 9.518 -21.358 -10.929 1.00 7.96 419 GLU A CA 1
ATOM 1766 C C . GLU A 1 121 ? 9.082 -20.761 -12.257 1.00 8.83 419 GLU A C 1
ATOM 1767 O O . GLU A 1 121 ? 7.910 -20.444 -12.462 1.00 7.48 419 GLU A O 1
ATOM 1779 N N . LEU A 1 122 ? 10.037 -20.701 -13.167 1.00 8.95 420 LEU A N 1
ATOM 1780 C CA . LEU A 1 122 ? 9.802 -20.282 -14.528 1.00 8.26 420 LEU A CA 1
ATOM 1781 C C . LEU A 1 122 ? 10.518 -21.248 -15.429 1.00 8.69 420 LEU A C 1
ATOM 1782 O O . LEU A 1 122 ? 11.700 -21.481 -15.228 1.00 11.07 420 LEU A O 1
ATOM 1798 N N . ARG A 1 123 ? 9.856 -21.786 -16.444 1.00 8.32 421 ARG A N 1
ATOM 1799 C CA . ARG A 1 123 ? 10.569 -22.632 -17.410 1.00 9.13 421 ARG A CA 1
ATOM 1800 C C . ARG A 1 123 ? 10.205 -22.255 -18.827 1.00 8.34 421 ARG A C 1
ATOM 1801 O O . ARG A 1 123 ? 9.083 -21.867 -19.116 1.00 8.72 421 ARG A O 1
ATOM 1822 N N . PHE A 1 124 ? 11.192 -22.299 -19.722 1.00 10.84 422 PHE A N 1
ATOM 1823 C CA . PHE A 1 124 ? 10.945 -21.976 -21.109 1.00 8.44 422 PHE A CA 1
ATOM 1824 C C . PHE A 1 124 ? 11.898 -22.724 -22.040 1.00 10.28 422 PHE A C 1
ATOM 1825 O O . PHE A 1 124 ? 12.324 -22.187 -23.055 1.00 12.20 422 PHE A O 1
ATOM 1842 N N . HIS A 1 125 ? 12.163 -23.973 -21.683 1.00 10.86 423 HIS A N 1
ATOM 1843 C CA . HIS A 1 125 ? 12.920 -24.889 -22.546 1.00 9.93 423 HIS A CA 1
ATOM 1844 C C . HIS A 1 125 ? 12.333 -24.964 -23.940 1.00 14.90 423 HIS A C 1
ATOM 1845 O O . HIS A 1 125 ? 11.122 -24.882 -24.126 1.00 13.19 423 HIS A O 1
ATOM 1859 N N . ASN A 1 126 ? 13.215 -25.142 -24.916 1.00 14.61 424 ASN A N 1
ATOM 1860 C CA . ASN A 1 126 ? 12.853 -25.602 -26.259 1.00 14.29 424 ASN A CA 1
ATOM 1861 C C . ASN A 1 126 ? 11.959 -24.674 -27.075 1.00 14.96 424 ASN A C 1
ATOM 1862 O O . ASN A 1 126 ? 11.087 -25.150 -27.802 1.00 14.32 424 ASN A O 1
ATOM 1873 N N . GLN A 1 127 ? 12.210 -23.366 -27.026 1.00 13.06 425 GLN A N 1
ATOM 1874 C CA . GLN A 1 127 ? 11.551 -22.450 -27.950 1.00 12.66 425 GLN A CA 1
ATOM 1875 C C . GLN A 1 127 ? 11.995 -22.766 -29.361 1.00 16.51 425 GLN A C 1
ATOM 1876 O O . GLN A 1 127 ? 13.018 -23.421 -29.555 1.00 16.96 425 GLN A O 1
ATOM 1890 N N . ARG A 1 128 ? 11.214 -22.286 -30.318 1.00 16.21 426 ARG A N 1
ATOM 1891 C CA . ARG A 1 128 ? 11.451 -22.576 -31.732 1.00 16.64 426 ARG A CA 1
ATOM 1892 C C . ARG A 1 128 ? 12.856 -22.133 -32.115 1.00 22.30 426 ARG A C 1
ATOM 1893 O O . ARG A 1 128 ? 13.587 -22.851 -32.804 1.00 23.25 426 ARG A O 1
ATOM 1914 N N . HIS A 1 129 ? 13.226 -20.955 -31.630 1.00 20.73 427 HIS A N 1
ATOM 1915 C CA . HIS A 1 129 ? 14.557 -20.406 -31.850 1.00 28.98 427 HIS A CA 1
ATOM 1916 C C . HIS A 1 129 ? 15.246 -20.084 -30.538 1.00 24.05 427 HIS A C 1
ATOM 1917 O O . HIS A 1 129 ? 14.616 -19.587 -29.626 1.00 24.54 427 HIS 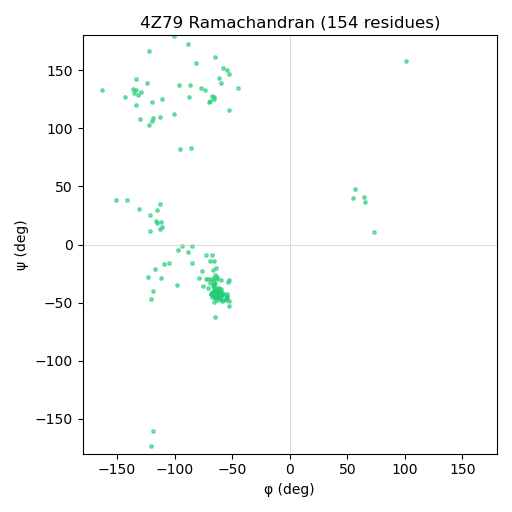A O 1
ATOM 1931 N N . ILE A 1 130 ? 16.535 -20.393 -30.440 1.00 29.70 428 ILE A N 1
ATOM 1932 C CA . ILE A 1 130 ? 17.294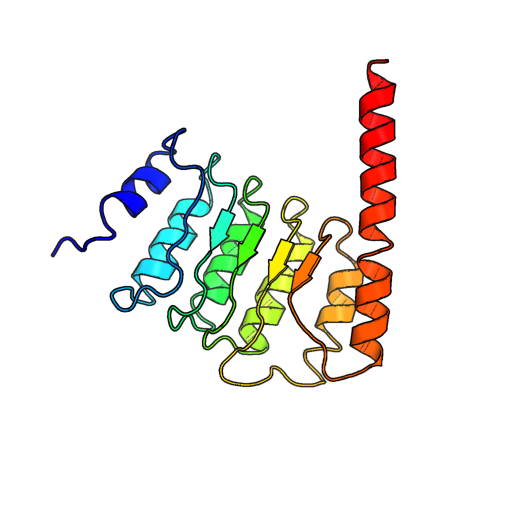 -20.047 -29.247 1.00 28.79 428 ILE A CA 1
ATOM 1933 C C . ILE A 1 130 ? 17.216 -18.535 -29.054 1.00 25.53 428 ILE A C 1
ATOM 1934 O O . ILE A 1 130 ? 17.085 -17.782 -30.007 1.00 28.86 428 ILE A O 1
ATOM 1950 N N . CYS A 1 131 ? 17.316 -18.082 -27.820 1.00 24.59 429 CYS A N 1
ATOM 1951 C CA . CYS A 1 131 ? 17.223 -16.645 -27.580 1.00 25.67 429 CYS A CA 1
ATOM 1952 C C . CYS A 1 131 ? 18.517 -15.890 -27.909 1.00 24.18 429 CYS A C 1
ATOM 1953 O O . CYS A 1 131 ? 18.465 -14.715 -28.264 1.00 32.03 429 CYS A O 1
ATOM 1961 N N . GLY A 1 132 ? 19.665 -16.552 -27.784 1.00 22.43 430 GLY A N 1
ATOM 1962 C CA . GLY A 1 132 ? 20.937 -15.928 -28.139 1.00 22.17 430 GLY A CA 1
ATOM 1963 C C . GLY A 1 132 ? 21.743 -15.426 -26.951 1.00 21.00 430 GLY A C 1
ATOM 1964 O O . GLY A 1 132 ? 21.208 -15.164 -25.875 1.00 21.12 430 GLY A O 1
ATOM 1968 N N . GLY A 1 133 ? 23.051 -15.278 -27.151 1.00 25.98 431 GLY A N 1
ATOM 1969 C CA . GLY A 1 133 ? 23.963 -14.995 -26.057 1.00 25.81 431 GLY A CA 1
ATOM 1970 C C . GLY A 1 133 ? 23.689 -13.661 -25.382 1.00 24.87 431 GLY A C 1
ATOM 1971 O O . GLY A 1 133 ? 23.781 -13.534 -24.158 1.00 20.45 431 GLY A O 1
ATOM 1975 N N . LYS A 1 134 ? 23.348 -12.665 -26.183 1.00 22.61 432 LYS A N 1
ATOM 1976 C CA A LYS A 1 134 ? 23.080 -11.321 -25.660 0.54 26.10 432 LYS A CA 1
ATOM 1977 C CA B LYS A 1 134 ? 23.050 -11.337 -25.680 0.46 26.33 432 LYS A CA 1
ATOM 1978 C C . LYS A 1 134 ? 21.897 -11.362 -24.694 1.00 21.20 432 LYS A C 1
ATOM 1979 O O . LYS A 1 134 ? 21.936 -10.729 -23.635 1.00 23.31 432 LYS A O 1
ATOM 2014 N N . THR A 1 135 ? 20.857 -12.100 -25.056 1.00 18.99 433 THR A N 1
ATOM 2015 C CA . THR A 1 135 ? 19.711 -12.244 -24.181 1.00 16.12 433 THR A CA 1
ATOM 2016 C C . THR A 1 135 ? 20.090 -13.002 -22.913 1.00 15.91 433 THR A C 1
ATOM 2017 O O . THR A 1 135 ? 19.694 -12.620 -21.811 1.00 16.17 433 THR A O 1
ATOM 2028 N N . GLU A 1 136 ? 20.864 -14.071 -23.049 1.00 14.98 434 GLU A N 1
ATOM 2029 C CA . GLU A 1 136 ? 21.298 -14.808 -21.871 1.00 14.57 434 GLU A CA 1
ATOM 2030 C C . GLU A 1 136 ? 22.033 -13.895 -20.890 1.00 14.63 434 GLU A C 1
ATOM 2031 O O . GLU A 1 136 ? 21.802 -13.964 -19.702 1.00 13.24 434 GLU A O 1
ATOM 2043 N N A MET A 1 137 ? 22.917 -13.040 -21.391 0.47 15.32 435 MET A N 1
ATOM 2044 N N B MET A 1 137 ? 22.930 -13.048 -21.385 0.53 14.76 435 MET A N 1
ATOM 2045 C CA A MET A 1 137 ? 23.643 -12.129 -20.515 0.47 16.30 435 MET A CA 1
ATOM 2046 C CA B MET A 1 137 ? 23.644 -12.127 -20.504 0.53 16.23 435 MET A CA 1
ATOM 2047 C C A MET A 1 137 ? 22.696 -11.183 -19.778 0.47 15.41 435 MET A C 1
ATOM 2048 C C B MET A 1 137 ? 22.682 -11.197 -19.768 0.53 15.50 435 MET A C 1
ATOM 2049 O O A MET A 1 137 ? 22.866 -10.937 -18.582 0.47 16.58 435 MET A O 1
ATOM 2050 O O B MET A 1 137 ? 22.829 -10.974 -18.562 0.53 15.90 435 MET A O 1
ATOM 2077 N N . GLU A 1 138 ? 21.688 -10.675 -20.476 1.00 16.97 436 GLU A N 1
ATOM 2078 C CA . GLU A 1 138 ? 20.736 -9.746 -19.854 1.00 16.17 436 GLU A CA 1
ATOM 2079 C C . GLU A 1 138 ? 19.801 -10.478 -18.877 1.00 13.29 436 GLU A C 1
ATOM 2080 O O . GLU A 1 138 ? 19.410 -9.912 -17.849 1.00 15.08 436 GLU A O 1
ATOM 2093 N N . ILE A 1 139 ? 19.473 -11.734 -19.172 1.00 14.30 437 ILE A N 1
ATOM 2094 C CA . ILE A 1 139 ? 18.719 -12.526 -18.201 1.00 12.48 437 ILE A CA 1
ATOM 2095 C C . ILE A 1 139 ? 19.492 -12.625 -16.887 1.00 14.00 437 ILE A C 1
ATOM 2096 O O . ILE A 1 139 ? 18.952 -12.396 -15.790 1.00 12.99 437 ILE A O 1
ATOM 2112 N N . ALA A 1 140 ? 20.778 -12.965 -16.968 1.00 13.08 438 ALA A N 1
ATOM 2113 C CA . ALA A 1 140 ? 21.558 -13.104 -15.752 1.00 13.30 438 ALA A CA 1
ATOM 2114 C C . ALA A 1 140 ? 21.634 -11.793 -14.981 1.00 12.98 438 ALA A C 1
ATOM 2115 O O . ALA A 1 140 ? 21.603 -11.787 -13.748 1.00 17.58 438 ALA A O 1
ATOM 2122 N N . LYS A 1 141 ? 21.764 -10.689 -15.708 1.00 13.89 439 LYS A N 1
ATOM 2123 C CA . LYS A 1 141 ? 21.822 -9.383 -15.080 1.00 15.25 439 LYS A CA 1
ATOM 2124 C C . LYS A 1 141 ? 20.534 -9.050 -14.341 1.00 13.91 439 LYS A C 1
ATOM 2125 O O . LYS A 1 141 ? 20.565 -8.617 -13.190 1.00 15.09 439 LYS A O 1
ATOM 2144 N N . LEU A 1 142 ? 19.406 -9.266 -15.009 1.00 12.82 440 LEU A N 1
ATOM 2145 C CA . LEU A 1 142 ? 18.093 -8.967 -14.426 1.00 11.82 440 LEU A CA 1
ATOM 2146 C C . LEU A 1 142 ? 17.794 -9.861 -13.236 1.00 11.51 440 LEU A C 1
ATOM 2147 O O . LEU A 1 142 ? 17.209 -9.419 -12.249 1.00 13.11 440 LEU A O 1
ATOM 2163 N N . LEU A 1 143 ? 18.206 -11.116 -13.311 1.00 13.06 441 LEU A N 1
ATOM 2164 C CA . LEU A 1 143 ? 17.951 -12.040 -12.228 1.00 11.25 441 LEU A CA 1
ATOM 2165 C C . LEU A 1 143 ? 18.692 -11.610 -10.945 1.00 12.34 441 LEU A C 1
ATOM 2166 O O . LEU A 1 143 ? 18.270 -11.938 -9.843 1.00 12.88 441 LEU A O 1
ATOM 2182 N N . LYS A 1 144 ? 19.799 -10.882 -11.083 1.00 15.01 442 LYS A N 1
ATOM 2183 C CA . LYS A 1 144 ? 20.530 -10.435 -9.906 1.00 13.27 442 LYS A CA 1
ATOM 2184 C C . LYS A 1 144 ? 19.620 -9.687 -8.938 1.00 13.56 442 LYS A C 1
ATOM 2185 O O . LYS A 1 144 ? 19.783 -9.779 -7.716 1.00 15.11 442 LYS A O 1
ATOM 2204 N N . GLU A 1 145 ? 18.628 -8.985 -9.496 1.00 13.36 443 GLU A N 1
ATOM 2205 C CA . GLU A 1 145 ? 17.754 -8.113 -8.727 1.00 14.18 443 GLU A CA 1
ATOM 2206 C C . GLU A 1 145 ? 16.514 -8.828 -8.146 1.00 13.48 443 GLU A C 1
ATOM 2207 O O . GLU A 1 145 ? 15.769 -8.235 -7.371 1.00 17.48 443 GLU A O 1
ATOM 2219 N N . ASN A 1 146 ? 16.300 -10.094 -8.512 1.00 10.25 444 ASN A N 1
ATOM 2220 C CA . ASN A 1 146 ? 15.174 -10.874 -8.009 1.00 10.69 444 ASN A CA 1
ATOM 2221 C C . ASN A 1 146 ? 15.687 -11.970 -7.081 1.00 10.92 444 ASN A C 1
ATOM 2222 O O . ASN A 1 146 ? 16.555 -12.748 -7.468 1.00 10.76 444 ASN A O 1
ATOM 2233 N N . THR A 1 147 ? 15.161 -12.012 -5.856 1.00 10.89 445 THR A N 1
ATOM 2234 C CA . THR A 1 147 ? 15.671 -12.932 -4.845 1.00 10.48 445 THR A CA 1
ATOM 2235 C C . THR A 1 147 ? 14.665 -14.010 -4.495 1.00 11.11 445 THR A C 1
ATOM 2236 O O . THR A 1 147 ? 14.861 -14.729 -3.527 1.00 13.43 445 THR A O 1
ATOM 2247 N N . THR A 1 148 ? 13.610 -14.153 -5.307 1.00 11.03 446 THR A N 1
ATOM 2248 C CA . THR A 1 148 ? 12.548 -15.112 -5.008 1.00 9.46 446 THR A CA 1
ATOM 2249 C C . THR A 1 148 ? 12.379 -16.242 -6.041 1.00 9.36 446 THR A C 1
ATOM 2250 O O . THR A 1 148 ? 11.820 -17.280 -5.723 1.00 9.96 446 THR A O 1
ATOM 2261 N N . LEU A 1 149 ? 12.856 -16.059 -7.274 1.00 8.84 447 LEU A N 1
ATOM 2262 C CA . LEU A 1 149 ? 12.863 -17.148 -8.228 1.00 8.80 447 LEU A CA 1
ATOM 2263 C C . LEU A 1 149 ? 13.850 -18.219 -7.761 1.00 9.75 447 LEU A C 1
ATOM 22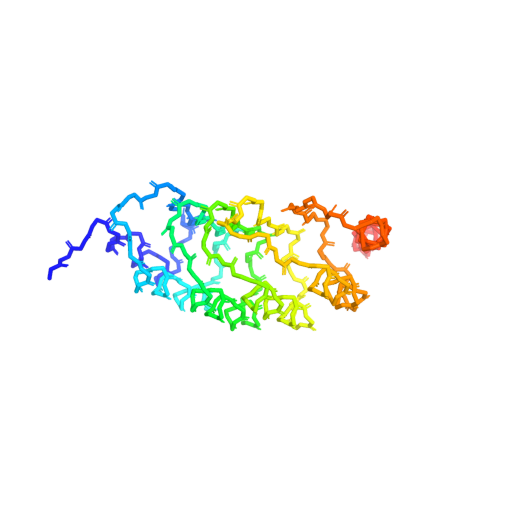64 O O . LEU A 1 149 ? 15.007 -17.909 -7.436 1.00 9.64 447 LEU A O 1
ATOM 2280 N N . LEU A 1 150 ? 13.369 -19.459 -7.694 1.00 10.19 448 LEU A N 1
ATOM 2281 C CA . LEU A 1 150 ? 14.183 -20.588 -7.192 1.00 10.49 448 LEU A CA 1
ATOM 2282 C C . LEU A 1 150 ? 14.547 -21.601 -8.250 1.00 11.19 448 LEU A C 1
ATOM 2283 O O . LEU A 1 150 ? 15.567 -22.293 -8.132 1.00 14.00 448 LEU A O 1
ATOM 2299 N N . LYS A 1 151 ? 13.697 -21.725 -9.263 1.00 10.51 449 LYS A N 1
ATOM 2300 C CA . LYS A 1 151 ? 13.906 -22.659 -10.358 1.00 10.84 449 LYS A CA 1
ATOM 2301 C C . LYS A 1 151 ? 13.774 -21.953 -11.696 1.00 12.10 449 LYS A C 1
ATOM 2302 O O . LYS A 1 151 ? 12.798 -21.222 -11.926 1.00 9.89 449 LYS A O 1
ATOM 2321 N N . LEU A 1 152 ? 14.743 -22.171 -12.569 1.00 14.01 450 LEU A N 1
ATOM 2322 C CA . LEU A 1 152 ? 14.711 -21.573 -13.882 1.00 11.18 450 LEU A CA 1
ATOM 2323 C C . LEU A 1 152 ? 14.973 -22.691 -14.861 1.00 12.41 450 LEU A C 1
ATOM 2324 O O . LEU A 1 152 ? 16.096 -23.199 -14.968 1.00 14.74 450 LEU A O 1
ATOM 2340 N N . GLY A 1 153 ? 13.924 -23.077 -15.575 1.00 11.41 451 GLY A N 1
ATOM 2341 C CA . GLY A 1 153 ? 14.008 -24.146 -16.541 1.00 12.43 451 GLY A CA 1
ATOM 2342 C C . GLY A 1 153 ? 14.479 -23.667 -17.887 1.00 12.94 451 GLY A C 1
ATOM 2343 O O . GLY A 1 153 ? 13.703 -23.387 -18.795 1.00 14.28 451 GLY A O 1
ATOM 2347 N N . TYR A 1 154 ? 15.787 -23.552 -18.011 1.00 13.90 452 TYR A N 1
ATOM 2348 C CA . TYR A 1 154 ? 16.384 -23.133 -19.241 1.00 12.98 452 TYR A CA 1
ATOM 2349 C C . TYR A 1 154 ? 17.838 -23.528 -19.151 1.00 17.65 452 TYR A C 1
ATOM 2350 O O . TYR A 1 154 ? 18.463 -23.288 -18.133 1.00 19.24 452 TYR A O 1
ATOM 2368 N N . HIS A 1 155 ? 18.339 -24.142 -20.204 1.00 19.00 453 HIS A N 1
ATOM 2369 C CA . HIS A 1 155 ? 19.739 -24.529 -20.254 1.00 20.97 453 HIS A CA 1
ATOM 2370 C C . HIS A 1 155 ? 20.474 -23.494 -21.087 1.00 18.68 453 HIS A C 1
ATOM 2371 O O . HIS A 1 155 ? 20.247 -23.340 -22.289 1.00 22.82 453 HIS A O 1
ATOM 2385 N N . PHE A 1 156 ? 21.335 -22.744 -20.409 1.00 20.19 454 PHE A N 1
ATOM 2386 C CA . PHE A 1 156 ? 22.047 -21.626 -21.005 1.00 21.23 454 PHE A CA 1
ATOM 2387 C C . PHE A 1 156 ? 23.131 -22.135 -21.941 1.00 27.71 454 PHE A C 1
ATOM 2388 O O . PHE A 1 156 ? 23.885 -23.034 -21.584 1.00 24.81 454 PHE A O 1
ATOM 2405 N N . GLU A 1 157 ? 23.195 -21.565 -23.136 1.00 19.03 455 GLU A N 1
ATOM 2406 C CA A GLU A 1 157 ? 24.239 -21.905 -24.108 0.63 24.28 455 GLU A CA 1
ATOM 2407 C CA B GLU A 1 157 ? 24.240 -21.916 -24.098 0.37 24.28 455 GLU A CA 1
ATOM 2408 C C . GLU A 1 157 ? 25.601 -21.377 -23.669 1.00 23.62 455 GLU A C 1
ATOM 2409 O O . GLU A 1 157 ? 26.641 -22.011 -23.910 1.00 24.98 455 GLU A O 1
ATOM 2430 N N . LEU A 1 158 ? 25.607 -20.209 -23.040 1.00 18.27 456 LEU A N 1
ATOM 2431 C CA . LEU A 1 158 ? 26.864 -19.576 -22.612 1.00 21.27 456 LEU A CA 1
ATOM 2432 C C . LEU A 1 158 ? 27.180 -19.888 -21.165 1.00 23.10 456 LEU A C 1
ATOM 2433 O O . LEU A 1 158 ? 26.315 -19.806 -20.320 1.00 19.73 456 LEU A O 1
ATOM 2449 N N . ALA A 1 159 ? 28.437 -20.197 -20.862 1.00 17.84 457 ALA A N 1
ATOM 2450 C CA . ALA A 1 159 ? 28.792 -20.655 -19.533 1.00 17.24 457 ALA A CA 1
ATOM 2451 C C . ALA A 1 159 ? 28.724 -19.565 -18.475 1.00 19.56 457 ALA A C 1
ATOM 2452 O O . ALA A 1 159 ? 28.490 -19.862 -17.308 1.00 18.94 457 ALA A O 1
ATOM 2459 N N . GLY A 1 160 ? 28.963 -18.325 -18.877 1.00 17.26 458 GLY A N 1
ATOM 2460 C CA . GLY A 1 160 ? 28.991 -17.223 -17.942 1.00 16.38 458 GLY A CA 1
ATOM 2461 C C . GLY A 1 160 ? 27.602 -17.054 -17.364 1.00 17.22 458 GLY A C 1
ATOM 2462 O O . GLY A 1 160 ? 27.409 -17.203 -16.161 1.00 19.82 458 GLY A O 1
ATOM 2466 N N . PRO A 1 161 ? 26.635 -16.748 -18.229 1.00 15.56 459 PRO A N 1
ATOM 2467 C CA . PRO A 1 161 ? 25.249 -16.682 -17.739 1.00 14.10 459 PRO A CA 1
ATOM 2468 C C . PRO A 1 161 ? 24.826 -17.962 -17.037 1.00 20.89 459 PRO A C 1
ATOM 2469 O O . PRO A 1 161 ? 24.185 -17.887 -15.999 1.00 18.81 459 PRO A O 1
ATOM 2480 N N . ARG A 1 162 ? 25.179 -19.120 -17.584 1.00 16.61 460 ARG A N 1
ATOM 2481 C CA . ARG A 1 162 ? 24.841 -20.389 -16.944 1.00 16.72 460 ARG A CA 1
ATOM 2482 C C . ARG A 1 162 ? 25.291 -20.447 -15.486 1.00 17.76 460 ARG A C 1
ATOM 2483 O O . ARG A 1 162 ? 24.497 -20.749 -14.591 1.00 17.03 460 ARG A O 1
ATOM 2504 N N . MET A 1 163 ? 26.562 -20.177 -15.219 1.00 17.53 461 MET A N 1
ATOM 2505 C CA . MET A 1 163 ? 27.049 -20.334 -13.862 1.00 16.19 461 MET A CA 1
ATOM 2506 C C . MET A 1 163 ? 26.577 -19.191 -12.963 1.00 16.59 461 MET A C 1
ATOM 2507 O O . MET A 1 163 ? 26.284 -19.406 -11.792 1.00 18.97 461 MET A O 1
ATOM 2521 N N . THR A 1 164 ? 26.485 -17.989 -13.508 1.00 16.37 462 THR A N 1
ATOM 2522 C CA . THR A 1 164 ? 25.935 -16.877 -12.758 1.00 15.92 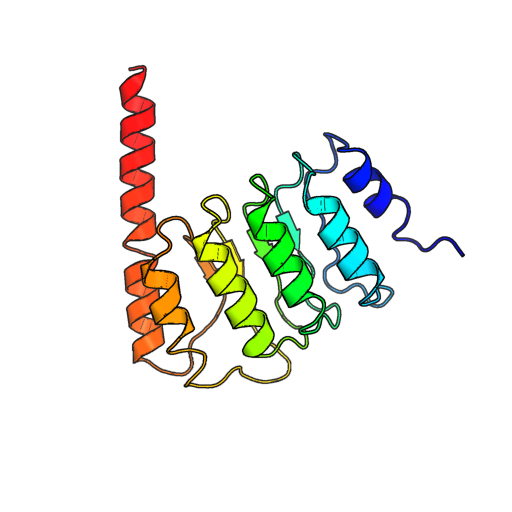462 THR A CA 1
ATOM 2523 C C . THR A 1 164 ? 24.506 -17.163 -12.286 1.00 14.62 462 THR A C 1
ATOM 2524 O O . THR A 1 164 ? 24.175 -16.957 -11.121 1.00 15.76 462 THR A O 1
ATOM 2535 N N . VAL A 1 165 ? 23.672 -17.642 -13.193 1.00 16.12 463 VAL A N 1
ATOM 2536 C CA . VAL A 1 165 ? 22.282 -17.917 -12.853 1.00 13.41 463 VAL A CA 1
ATOM 2537 C C . VAL A 1 165 ? 22.220 -19.059 -11.844 1.00 13.10 463 VAL A C 1
ATOM 2538 O O . VAL A 1 165 ? 21.473 -18.993 -10.885 1.00 14.27 463 VAL A O 1
ATOM 2551 N N . THR A 1 166 ? 23.020 -20.106 -12.030 1.00 15.62 464 THR A N 1
ATOM 2552 C CA . THR A 1 166 ? 23.069 -21.173 -11.037 1.00 15.63 464 THR A CA 1
ATOM 2553 C C . THR A 1 166 ? 23.395 -20.610 -9.646 1.00 15.61 464 THR A C 1
ATOM 2554 O O . THR A 1 166 ? 22.761 -20.976 -8.656 1.00 16.72 464 THR A O 1
ATOM 2565 N N . ASN A 1 167 ? 24.394 -19.737 -9.561 1.00 16.91 465 ASN A N 1
ATOM 2566 C CA . ASN A 1 167 ? 24.760 -19.145 -8.284 1.00 15.56 465 ASN A CA 1
ATOM 2567 C C . ASN A 1 167 ? 23.658 -18.255 -7.725 1.00 13.84 465 ASN A C 1
ATOM 2568 O O . ASN A 1 167 ? 23.441 -18.238 -6.510 1.00 15.61 465 ASN A O 1
ATOM 2579 N N . LEU A 1 168 ? 22.929 -17.560 -8.602 1.00 15.52 466 LEU A N 1
ATOM 2580 C CA . LEU A 1 168 ? 21.843 -16.690 -8.143 1.00 16.54 466 LEU A CA 1
ATOM 2581 C C . LEU A 1 168 ? 20.671 -17.492 -7.625 1.00 14.06 466 LEU A C 1
ATOM 2582 O O . LEU A 1 168 ? 20.029 -17.077 -6.678 1.00 13.70 466 LEU A O 1
ATOM 2598 N N . LEU A 1 169 ? 20.362 -18.618 -8.260 1.00 14.25 467 LEU A N 1
ATOM 2599 C CA . LEU A 1 169 ? 19.284 -19.437 -7.759 1.00 11.85 467 LEU A CA 1
ATOM 2600 C C . LEU A 1 169 ? 19.647 -20.032 -6.415 1.00 12.62 467 LEU A C 1
ATOM 2601 O O . LEU A 1 169 ? 18.787 -20.167 -5.556 1.00 14.38 467 LEU A O 1
ATOM 2617 N N . SER A 1 170 ? 20.919 -20.378 -6.221 1.00 14.00 468 SER A N 1
ATOM 2618 C CA A SER A 1 170 ? 21.348 -20.907 -4.939 0.66 15.52 468 SER A CA 1
ATOM 2619 C CA B SER A 1 170 ? 21.382 -20.901 -4.933 0.34 16.40 468 SER A CA 1
ATOM 2620 C C . SER A 1 170 ? 21.252 -19.838 -3.861 1.00 14.23 468 SER A C 1
ATOM 2621 O O . SER A 1 170 ? 20.774 -20.106 -2.762 1.00 15.22 468 SER A O 1
ATOM 2636 N N . ARG A 1 171 ? 21.682 -18.633 -4.208 1.00 15.77 469 ARG A N 1
ATOM 2637 C CA . ARG A 1 171 ? 21.536 -17.462 -3.348 1.00 18.78 469 ARG A CA 1
ATOM 2638 C C . ARG A 1 171 ? 20.077 -17.316 -2.930 1.00 15.51 469 ARG A C 1
ATOM 2639 O O . ARG A 1 171 ? 19.759 -17.130 -1.767 1.00 14.49 469 ARG A O 1
ATOM 2660 N N . ASN A 1 172 ? 19.178 -17.404 -3.903 1.00 12.26 470 ASN A N 1
ATOM 2661 C CA . ASN A 1 172 ? 17.777 -17.189 -3.631 1.00 10.66 470 ASN A CA 1
ATOM 2662 C C . ASN A 1 172 ? 17.216 -18.303 -2.746 1.00 11.00 470 ASN A C 1
ATOM 2663 O O . ASN A 1 172 ? 16.447 -18.030 -1.848 1.00 11.43 470 ASN A O 1
ATOM 2674 N N . MET A 1 173 ? 17.610 -19.549 -3.002 1.00 11.52 471 MET A N 1
ATOM 2675 C CA . MET A 1 173 ? 17.168 -20.669 -2.185 1.00 12.53 471 MET A CA 1
ATOM 2676 C C . MET A 1 173 ? 17.623 -20.489 -0.739 1.00 11.45 471 MET A C 1
ATOM 2677 O O . MET A 1 173 ? 16.840 -20.715 0.178 1.00 14.78 471 MET A O 1
ATOM 2691 N N . ASP A 1 174 ? 18.858 -20.045 -0.568 1.00 13.87 472 ASP A N 1
ATOM 2692 C CA . ASP A 1 174 ? 19.411 -19.816 0.769 1.00 14.51 472 ASP A CA 1
ATOM 2693 C C . ASP A 1 174 ? 18.655 -18.704 1.458 1.00 14.06 472 ASP A C 1
ATOM 2694 O O . ASP A 1 174 ? 18.229 -18.841 2.608 1.00 15.78 472 ASP A O 1
ATOM 2703 N N . LYS A 1 175 ? 18.426 -17.607 0.735 1.00 14.51 473 LYS A N 1
ATOM 2704 C CA . LYS A 1 175 ? 17.722 -16.487 1.322 1.00 14.07 473 LYS A CA 1
ATOM 2705 C C . LYS A 1 175 ? 16.297 -16.854 1.736 1.00 12.91 473 LYS A C 1
ATOM 2706 O O . LYS A 1 175 ? 15.844 -16.459 2.805 1.00 14.94 473 LYS A O 1
ATOM 2725 N N . GLN A 1 176 ? 15.579 -17.600 0.901 1.00 10.51 474 GLN A N 1
ATOM 2726 C CA . GLN A 1 176 ? 14.212 -17.919 1.221 1.00 12.66 474 GLN A CA 1
ATOM 2727 C C . GLN A 1 176 ? 14.143 -18.957 2.354 1.00 10.98 474 GLN A C 1
ATOM 2728 O O . GLN A 1 176 ? 13.217 -18.922 3.157 1.00 12.46 474 GLN A O 1
ATOM 2742 N N . ARG A 1 177 ? 15.142 -19.830 2.457 1.00 13.42 475 ARG A N 1
ATOM 2743 C CA . ARG A 1 177 ? 15.183 -20.729 3.608 1.00 12.90 475 ARG A CA 1
ATOM 2744 C C . ARG A 1 177 ? 15.401 -19.929 4.889 1.00 11.18 475 ARG A C 1
ATOM 2745 O O . ARG A 1 177 ? 14.711 -20.164 5.892 1.00 11.94 475 ARG A O 1
ATOM 2766 N N . GLN A 1 178 ? 16.330 -18.964 4.844 1.00 10.86 476 GLN A N 1
ATOM 2767 C CA . GLN A 1 178 ? 16.525 -18.070 5.981 1.00 10.76 476 GLN A CA 1
ATOM 2768 C C . GLN A 1 178 ? 15.229 -17.383 6.354 1.00 10.57 476 GLN A C 1
ATOM 2769 O O . GLN A 1 178 ? 14.870 -17.335 7.519 1.00 10.68 476 GLN A O 1
ATOM 2783 N N . LYS A 1 179 ? 14.505 -16.829 5.368 1.00 10.48 477 LYS A N 1
ATOM 2784 C CA . LYS A 1 179 ? 13.258 -16.138 5.660 1.00 11.99 477 LYS A CA 1
ATOM 2785 C C . LYS A 1 179 ? 12.160 -17.070 6.188 1.00 10.97 477 LYS A C 1
ATOM 2786 O O . LYS A 1 179 ? 11.405 -16.688 7.070 1.00 13.20 477 LYS A O 1
ATOM 2805 N N . ARG A 1 180 ? 12.118 -18.312 5.713 1.00 11.18 478 ARG A N 1
ATOM 2806 C CA . ARG A 1 180 ? 11.134 -19.267 6.247 1.00 11.78 478 ARG A CA 1
ATOM 2807 C C . ARG A 1 180 ? 11.447 -19.627 7.705 1.00 11.75 478 ARG A C 1
ATOM 2808 O O . ARG A 1 180 ? 10.542 -19.608 8.540 1.00 13.56 478 ARG A O 1
ATOM 2829 N N . LEU A 1 181 ? 12.710 -19.908 8.024 1.00 11.70 479 LEU A N 1
ATOM 2830 C CA . LEU A 1 181 ? 13.100 -20.177 9.408 1.00 11.74 479 LEU A CA 1
ATOM 2831 C C . LEU A 1 181 ? 12.762 -18.985 10.293 1.00 11.42 479 LEU A C 1
ATOM 2832 O O . LEU A 1 181 ? 12.241 -19.154 11.391 1.00 11.66 479 LEU A O 1
ATOM 2848 N N . GLN A 1 182 ? 13.055 -17.781 9.815 1.00 11.05 480 GLN A N 1
ATOM 2849 C CA . GLN A 1 182 ? 12.794 -16.585 10.605 1.00 11.66 480 GLN A CA 1
ATOM 2850 C C . GLN A 1 182 ? 11.285 -16.470 10.893 1.00 11.34 480 GLN A C 1
ATOM 2851 O O . GLN A 1 182 ? 10.888 -16.179 12.023 1.00 13.44 480 GLN A O 1
ATOM 2865 N N . GLU A 1 183 ? 10.468 -16.710 9.871 1.00 11.75 481 GLU A N 1
ATOM 2866 C CA . GLU A 1 183 ? 9.017 -16.626 9.987 1.00 13.97 481 GLU A CA 1
ATOM 2867 C C . GLU A 1 183 ? 8.506 -17.689 10.967 1.00 14.44 481 GLU A C 1
ATOM 2868 O O . GLU A 1 183 ? 7.648 -17.413 11.809 1.00 17.15 481 GLU A O 1
ATOM 2880 N N . GLN A 1 184 ? 9.055 -18.893 10.892 1.00 12.92 482 GLN A N 1
ATOM 2881 C CA . GLN A 1 184 ? 8.622 -19.969 11.784 1.00 13.02 482 GLN A CA 1
ATOM 2882 C C . GLN A 1 184 ? 9.023 -19.661 13.210 1.00 15.91 482 GLN A C 1
ATOM 2883 O O . GLN A 1 184 ? 8.271 -19.887 14.149 1.00 22.00 482 GLN A O 1
ATOM 2897 N N . ARG A 1 185 ? 10.233 -19.144 13.373 1.00 14.97 483 ARG A N 1
ATOM 2898 C CA . ARG A 1 185 ? 10.725 -18.792 14.691 1.00 15.83 483 ARG A CA 1
ATOM 2899 C C . ARG A 1 185 ? 9.912 -17.647 15.300 1.00 19.14 483 ARG A C 1
ATOM 2900 O O . ARG A 1 185 ? 9.810 -17.547 16.510 1.00 31.11 483 ARG A O 1
ATOM 2921 N N . GLN A 1 186 ? 9.354 -16.790 14.442 1.00 21.23 484 GLN A N 1
ATOM 2922 C CA . GLN A 1 186 ? 8.722 -15.533 14.874 1.00 25.58 484 GLN A CA 1
ATOM 2923 C C . GLN A 1 186 ? 7.571 -15.809 15.824 1.00 30.97 484 GLN A C 1
ATOM 2924 O O . GLN A 1 186 ? 7.371 -15.074 16.796 1.00 36.51 484 GLN A O 1
ATOM 2938 N N . ALA A 1 187 ? 6.828 -16.876 15.546 1.00 35.00 485 ALA A N 1
ATOM 2939 C CA . ALA A 1 187 ? 5.714 -17.288 16.396 1.00 42.38 485 ALA A CA 1
ATOM 2940 C C . ALA A 1 187 ? 6.047 -18.622 17.057 1.00 42.93 485 ALA A C 1
ATOM 2941 O O . ALA A 1 187 ? 5.178 -19.473 17.248 1.00 45.18 485 ALA A O 1
ATOM 2948 N N . GLN A 1 188 ? 7.329 -18.788 17.374 1.00 36.49 486 GLN A N 1
ATOM 2949 C CA . GLN A 1 188 ? 7.813 -19.870 18.234 1.00 40.64 486 GLN A CA 1
ATOM 2950 C C . GLN A 1 188 ? 8.311 -19.248 19.541 1.00 45.66 486 GLN A C 1
ATOM 2951 O O . GLN A 1 188 ? 8.216 -18.034 19.735 1.00 49.54 486 GLN A O 1
#

Foldseek 3Di:
DDDPCNVVLVCLLVLPQVNQEAACAQPQPDDQVVLLSSLVSQLPRQRHAYYAHANVQHELVSLLSNLVSQLRHQRHAEYHQAHYAYELNSVLSNLQSLLRHQRHAYYAYYDHVDHRDDVSLVSSLVSLLNHLRHQYYHYQDPDVVSRVSVVVSNVNSVVVVVVVVVCVVVVVD